Protein AF-A0A7Y6YGN7-F1 (afdb_monomer)

Radius of gyration: 28.31 Å; Cα contacts (8 Å, |Δi|>4): 432; chains: 1; bounding box: 49×57×99 Å

Foldseek 3Di:
DVVVVVVVVVVVVVPPPPPPPCPPQQPPAAKWWFDDPPQWIWMWGQHPVQKIWIWTDPHVDDIDIWIFGWDDDDQKIWTATPDDPDPDPQKKKKWDFDDDPDPFKIKTFIAIPVRQTDWQWKKFFDADVDTDDIWTAHPRNMTIDTDDPRTQWMWTHDPPFDTDTGGPVRSNDMDMDRTPDPPPDDGRHGAIWGHDRQWIGHPVDPPTITGGDPDDDDDPPVVCVVVVCVVVVVVVCVVPPDD

pLDDT: mean 73.44, std 18.85, range [34.56, 97.69]

Sequence (243 aa):
MKFYALLSLMMASCFGFSQEENLGTPSLIGKYVASHYYGDFRSMELKSDSTFEYFDSNGMLKDQTSYGIWWVEGNELYLDGYDRPKPTVEPSYECQCGETESNDSLNFLIIDEYHEPLFQVACVVNHEDSNLYYASSDFDGLLQIPMIDSATHIDIKGGPWLRIAIPMTDTCCSYTVTLTEIDQFHYFNREVWSFIPGKLYDPDDHPTAFWYDADKPYYLKEELVPFVRFFHNMNYWIRHSRF

Secondary structure (DSSP, 8-state):
-TTHHHHHHHHHHHT------------S-EEEEEE-TTSEEEEEEE-TTSEEEEEEEETTSPPEEEEEEEEEETTEEEEEES--PPP---PEEEEEEPP-SSTTEEEEEEE-TTS-B-TT-EEEEEETTEEEEEEE--TTSEEEEE--TT--EEEEEETTTEEEEEEGGGTTS-EEEE----------SSEEEEEETTEEE-SSSTT-EEEEESS-S----TTTHHHHHHHHHHHHHHHH---

Mean predicted aligned error: 15.67 Å

Structure (mmCIF, N/CA/C/O backbone):
data_AF-A0A7Y6YGN7-F1
#
_entry.id   AF-A0A7Y6YGN7-F1
#
loop_
_atom_site.group_PDB
_atom_site.id
_atom_site.type_symbol
_atom_site.label_atom_id
_atom_site.label_alt_id
_atom_site.label_comp_id
_atom_site.label_asym_id
_atom_site.label_entity_id
_atom_site.label_seq_id
_atom_site.pdbx_PDB_ins_code
_atom_site.Cartn_x
_atom_site.Cartn_y
_atom_site.Cartn_z
_atom_site.occupancy
_atom_site.B_iso_or_equiv
_atom_site.auth_seq_id
_atom_site.auth_comp_id
_atom_site.auth_asym_id
_atom_site.auth_atom_id
_atom_site.pdbx_PDB_model_num
ATOM 1 N N . MET A 1 1 ? -22.246 38.919 65.069 1.00 56.59 1 MET A N 1
ATOM 2 C CA . MET A 1 1 ? -23.048 37.787 64.543 1.00 56.59 1 MET A CA 1
ATOM 3 C C . MET A 1 1 ? -23.630 38.007 63.142 1.00 56.59 1 MET A C 1
ATOM 5 O O . MET A 1 1 ? -23.734 37.030 62.422 1.00 56.59 1 MET A O 1
ATOM 9 N N . LYS A 1 2 ? -23.943 39.236 62.690 1.00 53.91 2 LYS A N 1
ATOM 10 C CA . LYS A 1 2 ? -24.521 39.467 61.344 1.00 53.91 2 LYS A CA 1
ATOM 11 C C . LYS A 1 2 ? -23.543 39.333 60.156 1.00 53.91 2 LYS A C 1
ATOM 13 O O . LYS A 1 2 ? -23.995 39.173 59.035 1.00 53.91 2 LYS A O 1
ATOM 18 N N . PHE A 1 3 ? -22.227 39.352 60.391 1.00 59.06 3 PHE A N 1
ATOM 19 C CA . PHE A 1 3 ? -21.217 39.283 59.320 1.00 59.06 3 PHE A CA 1
ATOM 20 C C . PHE A 1 3 ? -20.917 37.847 58.847 1.00 59.06 3 PHE A C 1
ATOM 22 O O . PHE A 1 3 ? -20.672 37.618 57.670 1.00 59.06 3 PHE A O 1
ATOM 29 N N . TYR A 1 4 ? -21.016 36.858 59.743 1.00 67.31 4 TYR A N 1
ATOM 30 C CA . TYR A 1 4 ? -20.751 35.453 59.405 1.00 67.31 4 TYR A CA 1
ATOM 31 C C . TYR A 1 4 ? -21.828 34.838 58.503 1.00 67.31 4 TYR A C 1
ATOM 33 O O . TYR A 1 4 ? -21.508 33.993 57.677 1.00 67.31 4 TYR A O 1
ATOM 41 N N . ALA A 1 5 ? -23.074 35.313 58.598 1.00 67.88 5 ALA A N 1
ATOM 42 C CA . ALA A 1 5 ? -24.174 34.836 57.758 1.00 67.88 5 ALA A CA 1
ATOM 43 C C . ALA A 1 5 ? -24.045 35.270 56.284 1.00 67.88 5 ALA A C 1
ATOM 45 O O . ALA A 1 5 ? -24.542 34.581 55.398 1.00 67.88 5 ALA A O 1
ATOM 46 N N . LEU A 1 6 ? -23.362 36.391 56.008 1.00 64.50 6 LEU A N 1
ATOM 47 C CA . LEU A 1 6 ? -23.137 36.861 54.637 1.00 64.50 6 LEU A CA 1
ATOM 48 C C . LEU A 1 6 ? -21.996 36.087 53.957 1.00 64.50 6 LEU A C 1
ATOM 50 O O . LEU A 1 6 ? -22.078 35.768 52.773 1.00 64.50 6 LEU A O 1
ATOM 54 N N . LEU A 1 7 ? -20.959 35.731 54.724 1.00 65.19 7 LEU A N 1
ATOM 55 C CA . LEU A 1 7 ? -19.808 34.976 54.223 1.00 65.19 7 LEU A CA 1
ATOM 56 C C . LEU A 1 7 ? -20.174 33.519 53.889 1.00 65.19 7 LEU A C 1
ATOM 58 O O . LEU A 1 7 ? -19.685 32.971 52.903 1.00 65.19 7 LEU A O 1
ATOM 62 N N . SER A 1 8 ? -21.083 32.905 54.655 1.00 61.00 8 SER A N 1
ATOM 63 C CA . SER A 1 8 ? -21.584 31.557 54.361 1.00 61.00 8 SER A CA 1
ATOM 64 C C . SER A 1 8 ? -22.475 31.505 53.115 1.00 61.00 8 SER A C 1
ATOM 66 O O . SER A 1 8 ? -22.477 30.492 52.422 1.00 61.00 8 SER A O 1
ATOM 68 N N . LEU A 1 9 ? -23.184 32.593 52.784 1.00 59.56 9 LEU A N 1
ATOM 69 C CA . LEU A 1 9 ? -23.991 32.672 51.560 1.00 59.56 9 LEU A CA 1
ATOM 70 C C . LEU A 1 9 ? -23.135 32.831 50.291 1.00 59.56 9 LEU A C 1
ATOM 72 O O . LEU A 1 9 ? -23.469 32.231 49.273 1.00 59.56 9 LEU A O 1
ATOM 76 N N . MET A 1 10 ? -22.013 33.564 50.349 1.00 61.12 10 MET A N 1
ATOM 77 C CA . MET A 1 10 ? -21.105 33.685 49.194 1.00 61.12 10 MET A CA 1
ATOM 78 C C . MET A 1 10 ? -20.312 32.402 48.915 1.00 61.12 10 MET A C 1
ATOM 80 O O . MET A 1 10 ? -20.025 32.101 47.760 1.00 61.12 10 MET A O 1
ATOM 84 N N . MET A 1 11 ? -19.993 31.614 49.945 1.00 60.66 11 MET A N 1
ATOM 85 C CA . MET A 1 11 ? -19.343 30.311 49.752 1.00 60.66 11 MET A CA 1
ATOM 86 C C . MET A 1 11 ? -20.301 29.289 49.124 1.00 60.66 11 MET A C 1
ATOM 88 O O . MET A 1 11 ? -19.879 28.501 48.285 1.00 60.66 11 MET A O 1
ATOM 92 N N . ALA A 1 12 ? -21.595 29.335 49.458 1.00 57.25 12 ALA A N 1
ATOM 93 C CA . ALA A 1 12 ? -22.598 28.442 48.875 1.00 57.25 12 ALA A CA 1
ATOM 94 C C . ALA A 1 12 ? -22.865 28.720 47.381 1.00 57.25 12 ALA A C 1
ATOM 96 O O . ALA A 1 12 ? -23.151 27.786 46.638 1.00 57.25 12 ALA A O 1
ATOM 97 N N . SER A 1 13 ? -22.714 29.965 46.910 1.00 51.78 13 SER A N 1
ATOM 98 C CA . SER A 1 13 ? -22.856 30.294 45.481 1.00 51.78 13 SER A CA 1
ATOM 99 C C . SER A 1 13 ? -21.659 29.883 44.615 1.00 51.78 13 SER A C 1
ATOM 101 O O . SER A 1 13 ? -21.792 29.827 43.397 1.00 51.78 13 SER A O 1
ATOM 103 N N . CYS A 1 14 ? -20.505 29.571 45.216 1.00 53.50 14 CYS A N 1
ATOM 104 C CA . CYS A 1 14 ? -19.348 29.029 44.492 1.00 53.50 14 CYS A CA 1
ATOM 105 C C . CYS A 1 14 ? -19.419 27.505 44.303 1.00 53.50 14 CYS A C 1
ATOM 107 O O . CYS A 1 14 ? -18.712 26.969 43.458 1.00 53.50 14 CYS A O 1
ATOM 109 N N . PHE A 1 15 ? -20.306 26.814 45.028 1.00 51.31 15 PHE A N 1
ATOM 110 C CA . PHE A 1 15 ? -20.678 25.420 44.762 1.00 51.31 15 PHE A CA 1
ATOM 111 C C . PHE A 1 15 ? -21.930 25.353 43.888 1.00 51.31 15 PHE A C 1
ATOM 113 O O . PHE A 1 15 ? -22.811 24.517 44.100 1.00 51.31 15 PHE A O 1
ATOM 120 N N . GLY A 1 16 ? -22.014 26.254 42.902 1.00 47.72 16 GLY A N 1
ATOM 121 C CA . GLY A 1 16 ? -22.866 26.055 41.744 1.00 47.72 16 GLY A CA 1
ATOM 122 C C . GLY A 1 16 ? -22.454 24.734 41.120 1.00 47.72 16 GLY A C 1
ATOM 123 O O . GLY A 1 16 ? -21.430 24.652 40.450 1.00 47.72 16 GLY A O 1
ATOM 124 N N . PHE A 1 17 ? -23.222 23.701 41.451 1.00 49.16 17 PHE A N 1
ATOM 125 C CA . PHE A 1 17 ? -23.205 22.392 40.839 1.00 49.16 17 PHE A CA 1
ATOM 126 C C . PHE A 1 17 ? -23.299 22.657 39.338 1.00 49.16 17 PHE A C 1
ATOM 128 O O . PHE A 1 17 ? -24.371 22.957 38.814 1.00 49.16 17 PHE A O 1
ATOM 135 N N . SER A 1 18 ? -22.147 22.652 38.671 1.00 42.44 18 SER A N 1
ATOM 136 C CA . SER A 1 18 ? -22.074 22.379 37.253 1.00 42.44 18 SER A CA 1
ATOM 137 C C . SER A 1 18 ? -22.804 21.056 37.131 1.00 42.44 18 SER A C 1
ATOM 139 O O . SER A 1 18 ? -22.260 20.014 37.497 1.00 42.44 18 SER A O 1
ATOM 141 N N . GLN A 1 19 ? -24.073 21.102 36.721 1.00 39.88 19 GLN A N 1
ATOM 142 C CA . GLN A 1 19 ? -24.605 19.986 35.978 1.00 39.88 19 GLN A CA 1
ATOM 143 C C . GLN A 1 19 ? -23.606 19.843 34.839 1.00 39.88 19 GLN A C 1
ATOM 145 O O . GLN A 1 19 ? -23.603 20.646 33.910 1.00 39.88 19 GLN A O 1
ATOM 150 N N . GLU A 1 20 ? -22.690 18.881 34.976 1.00 44.78 20 GLU A N 1
ATOM 151 C CA . GLU A 1 20 ? -22.267 18.130 33.815 1.00 44.78 20 GLU A CA 1
ATOM 152 C C . GLU A 1 20 ? -23.592 17.726 33.190 1.00 44.78 20 GLU A C 1
ATOM 154 O O . GLU A 1 20 ? -24.272 16.804 33.651 1.00 44.78 20 GLU A O 1
ATOM 159 N N . GLU A 1 21 ? -24.041 18.517 32.212 1.00 40.22 21 GLU A N 1
ATOM 160 C CA . GLU A 1 21 ? -24.864 17.958 31.174 1.00 40.22 21 GLU A CA 1
ATOM 161 C C . GLU A 1 21 ? -24.112 16.692 30.816 1.00 40.22 21 GLU A C 1
ATOM 163 O O . GLU A 1 21 ? -22.959 16.732 30.381 1.00 40.22 21 GLU A O 1
ATOM 168 N N . ASN A 1 22 ? -24.745 15.564 31.115 1.00 39.34 22 ASN A N 1
ATOM 169 C CA . ASN A 1 22 ? -24.435 14.285 30.524 1.00 39.34 22 ASN A CA 1
ATOM 170 C C . ASN A 1 22 ? -24.745 14.470 29.025 1.00 39.34 22 ASN A C 1
ATOM 172 O O . ASN A 1 22 ? -25.711 13.930 28.493 1.00 39.34 22 ASN A O 1
ATOM 176 N N . LEU A 1 23 ? -23.971 15.339 28.363 1.00 40.38 23 LEU A N 1
ATOM 177 C CA . LEU A 1 23 ? -23.631 15.301 26.961 1.00 40.38 23 LEU A CA 1
ATOM 178 C C . LEU A 1 23 ? -23.003 13.930 26.853 1.00 40.38 23 LEU A C 1
ATOM 180 O O . LEU A 1 23 ? -21.816 13.780 27.144 1.00 40.38 23 LEU A O 1
ATOM 184 N N . GLY A 1 24 ? -23.881 12.937 26.656 1.00 41.06 24 GLY A N 1
ATOM 185 C CA . GLY A 1 24 ? -23.578 11.526 26.802 1.00 41.06 24 GLY A CA 1
ATOM 186 C C . GLY A 1 24 ? -22.225 11.307 26.179 1.00 41.06 24 GLY A C 1
ATOM 187 O O . GLY A 1 24 ? -22.032 11.715 25.032 1.00 41.06 24 GLY A O 1
ATOM 188 N N . THR A 1 25 ? -21.286 10.817 26.991 1.00 46.34 25 THR A N 1
ATOM 189 C CA . THR A 1 25 ? -19.913 10.534 26.580 1.00 46.34 25 THR A C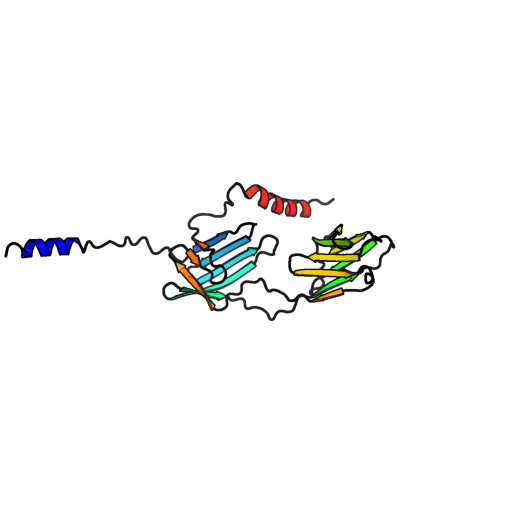A 1
ATOM 190 C C . THR A 1 25 ? -20.004 10.000 25.160 1.00 46.34 25 THR A C 1
ATOM 192 O O . THR A 1 25 ? -20.693 8.989 24.993 1.00 46.34 25 THR A O 1
ATOM 195 N N . PRO A 1 26 ? -19.478 10.719 24.140 1.00 53.53 26 PRO A N 1
ATOM 196 C CA . PRO A 1 26 ? -19.650 10.324 22.755 1.00 53.53 26 PRO A CA 1
ATOM 197 C C . PRO A 1 26 ? -19.331 8.852 22.678 1.00 53.53 26 PRO A C 1
ATOM 199 O O . PRO A 1 26 ? -18.243 8.443 23.093 1.00 53.53 26 PRO A O 1
ATOM 202 N N . SER A 1 27 ? -20.344 8.073 22.302 1.00 74.50 27 SER A N 1
ATOM 203 C CA . SER A 1 27 ? -20.240 6.628 22.293 1.00 74.50 27 SER A CA 1
ATOM 204 C C . SER A 1 27 ? -19.002 6.300 21.477 1.00 74.50 27 SER A C 1
ATOM 206 O O . SER A 1 27 ? -18.939 6.644 20.301 1.00 74.50 27 SER A O 1
AT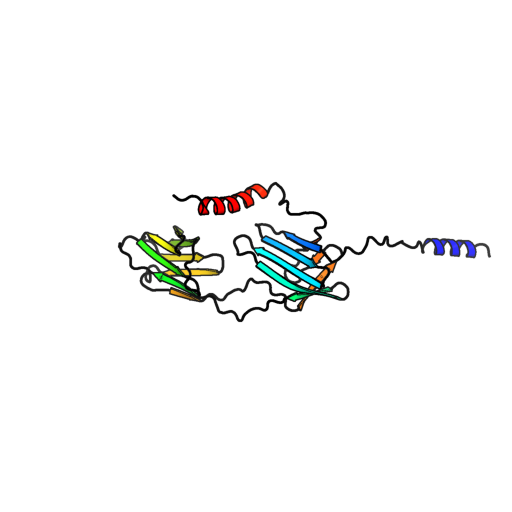OM 208 N N . LEU A 1 28 ? -18.007 5.686 22.118 1.00 87.44 28 LEU A N 1
ATOM 209 C CA . LEU A 1 28 ? -16.795 5.216 21.451 1.00 87.44 28 LEU A CA 1
ATOM 210 C C . LEU A 1 28 ? -17.143 4.298 20.266 1.00 87.44 28 LEU A C 1
ATOM 212 O O . LEU A 1 28 ? -16.383 4.172 19.319 1.00 87.44 28 LEU A O 1
ATOM 216 N N . ILE A 1 29 ? -18.323 3.677 20.316 1.00 91.88 29 ILE A N 1
ATOM 217 C CA . ILE A 1 29 ? -18.895 2.904 19.220 1.00 91.88 29 ILE A CA 1
ATOM 218 C C . ILE A 1 29 ? -19.255 3.822 18.054 1.00 91.88 29 ILE A C 1
ATOM 220 O O . ILE A 1 29 ? -20.093 4.722 18.188 1.00 91.88 29 ILE A O 1
ATOM 224 N N . GLY A 1 30 ? -18.688 3.518 16.895 1.00 91.56 30 GLY A N 1
ATOM 225 C CA . GLY A 1 30 ? -18.997 4.160 15.629 1.00 91.56 30 GLY A CA 1
ATOM 226 C C . GLY A 1 30 ? -17.806 4.170 14.686 1.00 91.56 30 GLY A C 1
ATOM 227 O O . GLY A 1 30 ? -16.767 3.561 14.949 1.00 91.56 30 GLY A O 1
ATOM 228 N N . LYS A 1 31 ? -17.986 4.864 13.565 1.00 92.62 31 LYS A N 1
ATOM 229 C CA . LYS A 1 31 ? -16.980 4.980 12.517 1.00 92.62 31 LYS A CA 1
ATOM 230 C C . LYS A 1 31 ? -16.177 6.262 12.691 1.00 92.62 31 LYS A C 1
ATOM 232 O O . LYS A 1 31 ? -16.729 7.340 12.892 1.00 92.62 31 LYS A O 1
ATOM 237 N N . TYR A 1 32 ? -14.869 6.131 12.573 1.00 92.25 32 TYR A N 1
ATOM 238 C CA . TYR A 1 32 ? -13.899 7.204 12.611 1.00 92.25 32 TYR A CA 1
ATOM 239 C C . TYR A 1 32 ? -13.166 7.242 11.281 1.00 92.25 32 TYR A C 1
ATOM 241 O O . TYR A 1 32 ? -12.795 6.198 10.749 1.00 92.25 32 TYR A O 1
ATOM 249 N N . VAL A 1 33 ? -12.950 8.432 10.733 1.00 90.25 33 VAL A N 1
ATOM 250 C CA . VAL A 1 33 ? -12.292 8.597 9.432 1.00 90.25 33 VAL A CA 1
ATOM 251 C C . VAL A 1 33 ? -11.109 9.548 9.536 1.00 90.25 33 VAL A C 1
ATOM 253 O O . VAL A 1 33 ? -11.183 10.590 10.194 1.00 90.25 33 VAL A O 1
ATOM 256 N N . ALA A 1 34 ? -10.026 9.189 8.861 1.00 86.38 34 ALA A N 1
ATOM 257 C CA . ALA A 1 34 ? -8.881 10.041 8.604 1.00 86.38 34 ALA A CA 1
ATOM 258 C C . ALA A 1 34 ? -8.740 10.170 7.084 1.00 86.38 34 ALA A C 1
ATOM 260 O O . ALA A 1 34 ? -8.590 9.183 6.366 1.00 86.38 34 ALA A O 1
ATOM 261 N N . SER A 1 35 ? -8.853 11.397 6.579 1.00 72.94 35 SER A N 1
ATOM 262 C CA . SER A 1 35 ? -8.620 11.696 5.168 1.00 72.94 35 SER A CA 1
ATOM 263 C C . SER A 1 35 ? -7.347 12.513 5.037 1.00 72.94 35 SER A C 1
ATOM 265 O O . SER A 1 35 ? -7.271 13.614 5.599 1.00 72.94 35 SER A O 1
ATOM 267 N N . HIS A 1 36 ? -6.401 12.021 4.249 1.00 66.00 36 HIS A N 1
ATOM 268 C CA . HIS A 1 36 ? -5.190 12.753 3.904 1.00 66.00 36 HIS A CA 1
ATOM 269 C C . HIS A 1 36 ? -5.313 13.384 2.516 1.00 66.00 36 HIS A C 1
ATOM 271 O O . HIS A 1 36 ? -6.250 13.138 1.752 1.00 66.00 36 HIS A O 1
ATOM 277 N N . TYR A 1 37 ? -4.370 14.269 2.197 1.00 58.12 37 TYR A N 1
ATOM 278 C CA . TYR A 1 37 ? -4.193 14.740 0.825 1.00 58.12 37 TYR A CA 1
ATOM 279 C C . TYR A 1 37 ? -3.769 13.559 -0.067 1.00 58.12 37 TYR A C 1
ATOM 281 O O . TYR A 1 37 ? -3.019 12.710 0.387 1.00 58.12 37 TYR A O 1
ATOM 289 N N . TYR A 1 38 ? -4.197 13.552 -1.337 1.00 57.75 38 TYR A N 1
ATOM 290 C CA . TYR A 1 38 ? -3.798 12.589 -2.389 1.00 57.75 38 TYR A CA 1
ATOM 291 C C . TYR A 1 38 ? -4.496 11.218 -2.448 1.00 57.75 38 TYR A C 1
ATOM 293 O O . TYR A 1 38 ? -4.003 10.318 -3.116 1.00 57.75 38 TYR A O 1
ATOM 301 N N . GLY A 1 39 ? -5.705 11.083 -1.896 1.00 61.81 39 GLY A N 1
ATOM 302 C CA . GLY A 1 39 ? -6.502 9.857 -2.071 1.00 61.81 39 GLY A CA 1
ATOM 303 C C . GLY A 1 39 ? -6.192 8.762 -1.052 1.00 61.81 39 GLY A C 1
ATOM 304 O O . GLY A 1 39 ? -6.829 7.713 -1.097 1.00 61.81 39 GLY A O 1
ATOM 305 N N . ASP A 1 40 ? -5.295 9.050 -0.108 1.00 69.00 40 ASP A N 1
ATOM 306 C CA . ASP A 1 40 ? -5.085 8.238 1.079 1.00 69.00 40 ASP A CA 1
ATOM 307 C C . ASP A 1 40 ? -6.287 8.393 2.020 1.00 69.00 40 ASP A C 1
ATOM 309 O O . ASP A 1 40 ? -6.653 9.500 2.448 1.00 69.00 40 ASP A O 1
ATOM 313 N N . PHE A 1 41 ? -6.945 7.274 2.302 1.00 83.00 41 PHE A N 1
ATOM 314 C CA . PHE A 1 41 ? -8.154 7.213 3.106 1.00 83.00 41 PHE A CA 1
ATOM 315 C C . PHE A 1 41 ? -8.037 6.088 4.122 1.00 83.00 41 PHE A C 1
ATOM 317 O O . PHE A 1 41 ? -7.878 4.928 3.756 1.00 83.00 41 PHE A O 1
ATOM 324 N N . ARG A 1 42 ? -8.218 6.434 5.396 1.00 88.12 42 ARG A N 1
ATOM 325 C CA . ARG A 1 42 ? -8.269 5.470 6.489 1.00 88.12 42 ARG A CA 1
ATOM 326 C C . ARG A 1 42 ? -9.570 5.590 7.259 1.00 88.12 42 ARG A C 1
ATOM 328 O O . ARG A 1 42 ? -10.092 6.690 7.472 1.00 88.12 42 ARG A O 1
ATOM 335 N N . SER A 1 43 ? -10.096 4.465 7.724 1.00 92.44 43 SER A N 1
ATOM 336 C CA . SER A 1 43 ? -11.219 4.467 8.657 1.00 92.44 43 SER A CA 1
ATOM 337 C C . SER A 1 43 ? -11.129 3.359 9.687 1.00 92.44 43 SER A C 1
ATOM 339 O O . SER A 1 43 ? -10.667 2.274 9.377 1.00 92.44 43 SER A O 1
ATOM 341 N N . MET A 1 44 ? -11.631 3.629 10.885 1.00 94.81 44 MET A N 1
ATOM 342 C CA . MET A 1 44 ? -11.747 2.680 11.985 1.00 94.81 44 MET A CA 1
ATOM 343 C C . MET A 1 44 ? -13.205 2.634 12.436 1.00 94.81 44 MET A C 1
ATOM 345 O O . MET A 1 44 ? -13.749 3.661 12.831 1.00 94.81 44 MET A O 1
ATOM 349 N N . GLU A 1 45 ? -13.848 1.476 12.401 1.00 95.88 45 GLU A N 1
ATOM 350 C CA . GLU A 1 45 ? -15.179 1.270 12.970 1.00 95.88 45 GLU A CA 1
ATOM 351 C C . GLU A 1 45 ? -15.083 0.414 14.231 1.00 95.88 45 GLU A C 1
ATOM 353 O O . GLU A 1 45 ? -14.715 -0.757 14.168 1.00 95.88 45 GLU A O 1
ATOM 358 N N . LEU A 1 46 ? -15.443 0.996 15.377 1.00 95.25 46 LEU A N 1
ATOM 359 C CA . LEU A 1 46 ? -15.542 0.296 16.655 1.00 95.25 46 LEU A CA 1
ATOM 360 C C . LEU A 1 46 ? -16.987 -0.169 16.851 1.00 95.25 46 LEU A C 1
ATOM 362 O O . LEU A 1 46 ? -17.900 0.656 16.938 1.00 95.25 46 LEU A O 1
ATOM 366 N N . LYS A 1 47 ? -17.203 -1.485 16.915 1.00 94.88 47 LYS A N 1
ATOM 367 C CA . LYS A 1 47 ? -18.526 -2.121 17.012 1.00 94.88 47 LYS A CA 1
ATOM 368 C C . LYS A 1 47 ? -18.881 -2.426 18.469 1.00 94.88 47 LYS A C 1
ATOM 370 O O . LYS A 1 47 ? -18.011 -2.623 19.316 1.00 94.88 47 LYS A O 1
ATOM 375 N N . SER A 1 48 ? -20.178 -2.473 18.780 1.00 94.25 48 SER A N 1
ATOM 376 C CA . SER A 1 48 ? -20.682 -2.651 20.155 1.00 94.25 48 SER A CA 1
ATOM 377 C C . SER A 1 48 ? -20.372 -4.015 20.781 1.00 94.25 48 SER A C 1
ATOM 379 O O . SER A 1 48 ? -20.555 -4.186 21.982 1.00 94.25 48 SER A O 1
ATOM 381 N N . ASP A 1 49 ? -19.947 -4.989 19.981 1.00 95.12 49 ASP A N 1
ATOM 382 C CA . ASP A 1 49 ? -19.549 -6.335 20.404 1.00 95.12 49 ASP A CA 1
ATOM 383 C C . ASP A 1 49 ? -18.043 -6.452 20.709 1.00 95.12 49 ASP A C 1
ATOM 385 O O . ASP A 1 49 ? -17.510 -7.559 20.761 1.00 95.12 49 ASP A O 1
ATOM 389 N N . SER A 1 50 ? -17.365 -5.316 20.920 1.00 95.75 50 SER A N 1
ATOM 390 C CA . SER A 1 50 ? -15.920 -5.226 21.174 1.00 95.75 50 SER A CA 1
ATOM 391 C C . SER A 1 50 ? -15.044 -5.681 20.004 1.00 95.75 50 SER A C 1
ATOM 393 O O . SER A 1 50 ? -13.870 -5.993 20.203 1.00 95.75 50 SER A O 1
ATOM 395 N N . THR A 1 51 ? -15.580 -5.687 18.780 1.00 97.69 51 THR A N 1
ATOM 396 C CA . THR A 1 51 ? -14.798 -5.894 17.554 1.00 97.69 51 THR A CA 1
ATOM 397 C C . THR A 1 51 ? -14.548 -4.585 16.813 1.00 97.69 51 THR A C 1
ATOM 399 O O . THR A 1 51 ? -15.287 -3.610 16.988 1.00 97.69 51 THR A O 1
ATOM 402 N N . PHE A 1 52 ? -13.489 -4.541 16.006 1.00 96.94 52 PHE A N 1
ATOM 403 C CA . PHE A 1 52 ? -13.215 -3.411 15.122 1.00 96.94 52 PHE A CA 1
ATOM 404 C C . PHE A 1 52 ? -12.963 -3.845 13.680 1.00 96.94 52 PHE A C 1
ATOM 406 O O . PHE A 1 52 ? -12.620 -4.998 13.401 1.00 96.94 52 PHE A O 1
ATOM 413 N N . GLU A 1 53 ? -13.123 -2.882 12.782 1.00 96.31 53 GLU A N 1
ATOM 414 C CA . GLU A 1 53 ? -12.765 -2.963 11.371 1.00 96.31 53 GLU A CA 1
ATOM 415 C C . GLU A 1 53 ? -11.953 -1.722 11.001 1.00 96.31 53 GLU A C 1
ATOM 417 O O . GLU A 1 53 ? -12.416 -0.595 11.176 1.00 96.31 53 GLU A O 1
ATOM 422 N N . TYR A 1 54 ? -10.736 -1.933 10.517 1.00 93.88 54 TYR A N 1
ATOM 423 C CA . TYR A 1 54 ? -9.840 -0.880 10.072 1.00 93.88 54 TYR A CA 1
ATOM 424 C C . TYR A 1 54 ? -9.640 -0.995 8.572 1.00 93.88 54 TYR A C 1
ATOM 426 O O . TYR A 1 54 ? -9.221 -2.039 8.090 1.00 93.88 54 TYR A O 1
ATOM 434 N N . PHE A 1 55 ? -9.932 0.069 7.841 1.00 91.00 55 PHE A N 1
ATOM 435 C CA . PHE A 1 55 ? -9.747 0.157 6.403 1.00 91.00 55 PHE A CA 1
ATOM 436 C C . PHE A 1 55 ? -8.633 1.148 6.099 1.00 91.00 55 PHE A C 1
ATOM 438 O O . PHE A 1 55 ? -8.671 2.270 6.610 1.00 91.00 55 PHE A O 1
ATOM 445 N N . ASP A 1 56 ? -7.706 0.755 5.233 1.00 86.50 56 ASP A N 1
ATOM 446 C CA . ASP A 1 56 ? -6.644 1.612 4.720 1.00 86.50 56 ASP A CA 1
ATOM 447 C C . ASP A 1 56 ? -6.583 1.524 3.192 1.00 86.50 56 ASP A C 1
ATOM 449 O O . ASP A 1 56 ? -6.479 0.444 2.607 1.00 86.50 56 ASP A O 1
ATOM 453 N N . SER A 1 57 ? -6.678 2.677 2.546 1.00 81.69 57 SER A N 1
ATOM 454 C CA . SER A 1 57 ? -6.578 2.866 1.106 1.00 81.69 57 SER A CA 1
ATOM 455 C C . SER A 1 57 ? -5.461 3.862 0.860 1.00 81.69 57 SER A C 1
ATOM 457 O O . SER A 1 57 ? -5.673 5.063 1.002 1.00 81.69 57 SER A O 1
ATOM 459 N N . ASN A 1 58 ? -4.305 3.380 0.414 1.00 69.75 58 ASN A N 1
ATOM 460 C CA . ASN A 1 58 ? -3.152 4.208 0.047 1.00 69.75 58 ASN A CA 1
ATOM 461 C C . ASN A 1 58 ? -3.187 4.590 -1.452 1.00 69.75 58 ASN A C 1
ATOM 463 O O . ASN A 1 58 ? -2.263 4.311 -2.225 1.00 69.75 58 ASN A O 1
ATOM 467 N N . GLY A 1 59 ? -4.313 5.155 -1.904 1.00 66.12 59 GLY A N 1
ATOM 468 C CA . GLY A 1 59 ? -4.508 5.652 -3.269 1.00 66.12 59 GLY A CA 1
ATOM 469 C C . GLY A 1 59 ? -4.471 4.577 -4.368 1.00 66.12 59 GLY A C 1
ATOM 470 O O . GLY A 1 59 ? -5.465 3.910 -4.632 1.00 66.12 59 GLY A O 1
ATOM 471 N N . MET A 1 60 ? -3.346 4.466 -5.088 1.00 46.56 60 MET A N 1
ATOM 472 C CA . MET A 1 60 ? -3.168 3.510 -6.204 1.00 46.56 60 MET A CA 1
ATOM 473 C C . MET A 1 60 ? -2.935 2.062 -5.748 1.00 46.56 60 MET A C 1
ATOM 475 O O . MET A 1 60 ? -2.817 1.163 -6.583 1.00 46.56 60 MET A O 1
ATOM 479 N N . LEU A 1 61 ? -2.807 1.845 -4.443 1.00 56.53 61 LEU A N 1
ATOM 480 C CA . LEU A 1 61 ? -2.547 0.540 -3.859 1.00 56.53 61 LEU A CA 1
ATOM 481 C C . LEU A 1 61 ? -3.838 -0.225 -3.592 1.00 56.53 61 LEU A C 1
ATOM 483 O O . LEU A 1 61 ? -4.931 0.332 -3.577 1.00 56.53 61 LEU A O 1
ATOM 487 N N . LYS A 1 62 ? -3.699 -1.540 -3.412 1.00 64.00 62 LYS A N 1
ATOM 488 C CA . LYS A 1 62 ? -4.817 -2.403 -3.046 1.00 64.00 62 LYS A CA 1
ATOM 489 C C . LYS A 1 62 ? -5.347 -1.964 -1.683 1.00 64.00 62 LYS A C 1
ATOM 491 O O . LYS A 1 62 ? -4.589 -1.971 -0.718 1.00 64.00 62 LYS A O 1
ATOM 496 N N . ASP A 1 63 ? -6.633 -1.634 -1.636 1.00 75.38 63 ASP A N 1
ATOM 497 C CA . ASP A 1 63 ? -7.369 -1.400 -0.398 1.00 75.38 63 ASP A CA 1
ATOM 498 C C . ASP A 1 63 ? -7.176 -2.568 0.573 1.00 75.38 63 ASP A C 1
ATOM 500 O O . ASP A 1 63 ? -7.219 -3.743 0.179 1.00 75.38 63 ASP A O 1
ATOM 504 N N . GLN A 1 64 ? -6.984 -2.246 1.846 1.00 81.50 64 GLN A N 1
ATOM 505 C CA . GLN A 1 64 ? -6.749 -3.225 2.895 1.00 81.50 64 GLN A CA 1
ATOM 506 C C . GLN A 1 64 ? -7.773 -3.080 4.008 1.00 81.50 64 GLN A C 1
ATOM 508 O O . GLN A 1 64 ? -8.283 -1.994 4.287 1.00 81.50 64 GLN A O 1
ATOM 513 N N . THR A 1 65 ? -8.115 -4.203 4.632 1.00 89.75 65 THR A N 1
ATOM 514 C CA . THR A 1 65 ? -9.035 -4.222 5.766 1.00 89.75 65 THR A CA 1
ATOM 515 C C . THR A 1 65 ? -8.537 -5.193 6.821 1.00 89.75 65 THR A C 1
ATOM 517 O O . THR A 1 65 ? -8.415 -6.386 6.543 1.00 89.75 65 THR A O 1
ATOM 520 N N . SER A 1 66 ? -8.286 -4.674 8.019 1.00 91.62 66 SER A N 1
ATOM 521 C CA . SER A 1 66 ? -7.882 -5.431 9.201 1.00 91.62 66 SER A CA 1
ATOM 522 C C . SER A 1 66 ? -9.053 -5.536 10.173 1.00 91.62 66 SER A C 1
ATOM 524 O O . SER A 1 66 ? -9.847 -4.606 10.326 1.00 91.62 66 SER A O 1
ATOM 526 N N . TYR A 1 67 ? -9.139 -6.663 10.871 1.00 95.44 67 TYR A N 1
ATOM 527 C CA . TYR A 1 67 ? -10.174 -6.917 11.871 1.00 95.44 67 TYR A CA 1
ATOM 528 C C . TYR A 1 67 ? -9.543 -7.302 13.200 1.00 95.44 67 TYR A C 1
ATOM 530 O O . TYR A 1 67 ? -8.461 -7.893 13.233 1.00 95.44 67 TYR A O 1
ATOM 538 N N . GLY A 1 68 ? -10.244 -7.040 14.296 1.00 96.94 68 GLY A N 1
ATOM 539 C CA . GLY A 1 68 ? -9.767 -7.448 15.609 1.00 96.94 68 GLY A CA 1
ATOM 540 C C . GLY A 1 68 ? -10.747 -7.181 16.734 1.00 96.94 68 GLY A C 1
ATOM 541 O O . GLY A 1 68 ? -11.944 -6.978 16.511 1.00 96.94 68 GLY A O 1
ATOM 542 N N . ILE A 1 69 ? -10.210 -7.188 17.949 1.00 97.62 69 ILE A N 1
ATOM 543 C CA . ILE A 1 69 ? -10.911 -6.826 19.179 1.00 97.62 69 ILE A CA 1
ATOM 544 C C . ILE A 1 69 ? -10.359 -5.533 19.760 1.00 97.62 69 ILE A C 1
ATOM 546 O O . ILE A 1 69 ? -9.187 -5.199 19.570 1.00 97.62 69 ILE A O 1
ATOM 550 N N . TRP A 1 70 ? -11.200 -4.836 20.513 1.00 97.31 70 TRP A N 1
ATOM 551 C CA . TRP A 1 70 ? -10.802 -3.631 21.219 1.00 97.31 70 TRP A CA 1
ATOM 552 C C . TRP A 1 70 ? -11.359 -3.575 22.639 1.00 97.31 70 TRP A C 1
ATOM 554 O O . TRP A 1 70 ? -12.395 -4.167 22.957 1.00 97.31 70 TRP A O 1
ATOM 564 N N . TRP A 1 71 ? -10.658 -2.845 23.501 1.00 95.06 71 TRP A N 1
ATOM 565 C CA . TRP A 1 71 ? -11.106 -2.502 24.850 1.00 95.06 71 TRP A CA 1
ATOM 566 C C . TRP A 1 71 ? -10.504 -1.164 25.284 1.00 95.06 71 TRP A C 1
ATOM 568 O O . TRP A 1 71 ? -9.648 -0.606 24.601 1.00 95.06 71 TRP A O 1
ATOM 578 N N . VAL A 1 72 ? -10.980 -0.622 26.405 1.00 93.25 72 VAL A N 1
ATOM 579 C CA . VAL A 1 72 ? -10.548 0.685 26.913 1.00 93.25 72 VAL A CA 1
ATOM 580 C C . VAL A 1 72 ? -10.091 0.576 28.352 1.00 93.25 72 VAL A C 1
ATOM 582 O O . VAL A 1 72 ? -10.788 -0.012 29.181 1.00 93.25 72 VAL A O 1
ATOM 585 N N . GLU A 1 73 ? -8.978 1.236 28.655 1.00 92.44 73 GLU A N 1
ATOM 586 C CA . GLU A 1 73 ? -8.524 1.486 30.021 1.00 92.44 73 GLU A CA 1
ATOM 587 C C . GLU A 1 73 ? -8.234 2.987 30.175 1.00 92.44 73 GLU A C 1
ATOM 589 O O . GLU A 1 73 ? -7.291 3.533 29.611 1.00 92.44 73 GLU A O 1
ATOM 594 N N . GLY A 1 74 ? -9.093 3.707 30.902 1.00 89.12 74 GLY A N 1
ATOM 595 C CA . GLY A 1 74 ? -8.983 5.165 31.012 1.00 89.12 74 GLY A CA 1
ATOM 596 C C . GLY A 1 74 ? -9.230 5.876 29.674 1.00 89.12 74 GLY A C 1
ATOM 597 O O . GLY A 1 74 ? -10.330 5.791 29.135 1.00 89.12 74 GLY A O 1
ATOM 598 N N . ASN A 1 75 ? -8.220 6.593 29.171 1.00 89.25 75 ASN A N 1
ATOM 599 C CA . ASN A 1 75 ? -8.258 7.300 27.879 1.00 89.25 75 ASN A CA 1
ATOM 600 C C . ASN A 1 75 ? -7.484 6.554 26.777 1.00 89.25 75 ASN A C 1
ATOM 602 O O . ASN A 1 75 ? -7.166 7.135 25.739 1.00 89.25 75 ASN A O 1
ATOM 606 N N . GLU A 1 76 ? -7.147 5.291 27.012 1.00 93.75 76 GLU A N 1
ATOM 607 C CA . GLU A 1 76 ? -6.396 4.459 26.081 1.00 93.75 76 GLU A CA 1
ATOM 608 C C . GLU A 1 76 ? -7.330 3.428 25.449 1.00 93.75 76 GLU A C 1
ATOM 610 O O . GLU A 1 76 ? -8.057 2.715 26.146 1.00 93.75 76 GLU A O 1
ATOM 615 N N . LEU A 1 77 ? -7.317 3.377 24.120 1.00 94.94 77 LEU A N 1
ATOM 616 C CA . LEU A 1 77 ? -7.977 2.370 23.305 1.00 94.94 77 LEU A CA 1
ATOM 617 C C . LEU A 1 77 ? -6.940 1.317 22.926 1.00 94.94 77 LEU A C 1
ATOM 619 O O . LEU A 1 77 ? -5.948 1.622 22.271 1.00 94.94 77 LEU A O 1
ATOM 623 N N . TYR A 1 78 ? -7.194 0.079 23.308 1.00 96.06 78 TYR A N 1
ATOM 624 C CA . TYR A 1 78 ? -6.343 -1.053 22.982 1.00 96.06 78 TYR A CA 1
ATOM 625 C C . TYR A 1 78 ? -6.926 -1.790 21.780 1.00 96.06 78 TYR A C 1
ATOM 627 O O . TYR A 1 78 ? -8.125 -2.073 21.764 1.00 96.06 78 TYR A O 1
ATOM 635 N N . LEU A 1 79 ? -6.086 -2.104 20.795 1.00 96.44 79 LEU A N 1
ATOM 636 C CA . LEU A 1 79 ? -6.464 -2.762 19.542 1.00 96.44 79 LEU A CA 1
ATOM 637 C C . LEU A 1 79 ? -5.605 -4.014 19.334 1.00 96.44 79 LEU A C 1
ATOM 639 O O . LEU A 1 79 ? -4.377 -3.932 19.275 1.00 96.44 79 LEU A O 1
ATOM 643 N N . ASP A 1 80 ? -6.234 -5.181 19.205 1.00 95.75 80 ASP A N 1
ATOM 644 C CA . ASP A 1 80 ? -5.540 -6.437 18.891 1.00 95.75 80 ASP A CA 1
ATOM 645 C C . ASP A 1 80 ? -6.184 -7.110 17.675 1.00 95.75 80 ASP A C 1
ATOM 647 O O . ASP A 1 80 ? -7.350 -7.510 17.706 1.00 95.75 80 ASP A O 1
ATOM 651 N N . GLY A 1 81 ? -5.419 -7.197 16.591 1.00 94.88 81 GLY A N 1
ATOM 652 C CA . GLY A 1 81 ? -5.837 -7.740 15.308 1.00 94.88 81 GLY A CA 1
ATOM 653 C C . GLY A 1 81 ? -5.898 -9.265 15.311 1.00 94.88 81 GLY A C 1
ATOM 654 O O . GLY A 1 81 ? -5.111 -9.948 15.976 1.00 94.88 81 GLY A O 1
ATOM 655 N N . TYR A 1 82 ? -6.835 -9.811 14.539 1.00 92.94 82 TYR A N 1
ATOM 656 C CA . TYR A 1 82 ? -6.902 -11.246 14.259 1.00 92.94 82 TYR A CA 1
ATOM 657 C C . TYR A 1 82 ? -5.793 -11.680 13.305 1.00 92.94 82 TYR A C 1
ATOM 659 O O . TYR A 1 82 ? -5.216 -12.758 13.473 1.00 92.94 82 TYR A O 1
ATOM 667 N N . ASP A 1 83 ? -5.487 -10.827 12.332 1.00 85.12 83 ASP A N 1
ATOM 668 C CA . ASP A 1 83 ? -4.396 -11.040 11.400 1.00 85.12 83 ASP A CA 1
ATOM 669 C C . ASP A 1 83 ? -3.062 -10.766 12.095 1.00 85.12 83 ASP A C 1
ATOM 671 O O . ASP A 1 83 ? -2.898 -9.813 12.861 1.00 85.12 83 ASP A O 1
ATOM 675 N N . ARG A 1 84 ? -2.088 -11.632 11.833 1.00 79.00 84 ARG A N 1
ATOM 676 C CA . ARG A 1 84 ? -0.702 -11.466 12.268 1.00 79.00 84 ARG A CA 1
ATOM 677 C C . ARG A 1 84 ? 0.162 -11.341 11.024 1.00 79.00 84 ARG A C 1
ATOM 679 O O . ARG A 1 84 ? -0.176 -11.998 10.033 1.00 79.00 84 ARG A O 1
ATOM 686 N N . PRO A 1 85 ? 1.271 -10.581 11.086 1.00 68.19 85 PRO A N 1
ATOM 687 C CA . PRO A 1 85 ? 2.217 -10.550 9.988 1.00 68.19 85 PRO A CA 1
ATOM 688 C C . PRO A 1 85 ? 2.600 -11.988 9.678 1.00 68.19 85 PRO A C 1
ATOM 690 O O . PRO A 1 85 ? 3.072 -12.735 10.548 1.00 68.19 85 PRO A O 1
ATOM 693 N N . LYS A 1 86 ? 2.299 -12.416 8.454 1.00 63.97 86 LYS A N 1
ATOM 694 C CA . LYS A 1 86 ? 2.828 -13.685 7.976 1.00 63.97 86 LYS A CA 1
ATOM 695 C C . LYS A 1 86 ? 4.345 -13.509 7.914 1.00 63.97 86 LYS A C 1
ATOM 697 O O . LYS A 1 86 ? 4.806 -12.403 7.640 1.00 63.97 86 LYS A O 1
ATOM 702 N N . PRO A 1 87 ? 5.140 -14.552 8.208 1.00 56.22 87 PRO A N 1
ATOM 703 C CA . PRO A 1 87 ? 6.567 -14.475 7.943 1.00 56.22 87 PRO A CA 1
ATOM 704 C C . PRO A 1 87 ? 6.731 -14.024 6.496 1.00 56.22 87 PRO A C 1
ATOM 706 O O . PRO A 1 87 ? 6.177 -14.666 5.603 1.00 56.22 87 PRO A O 1
ATOM 709 N N . THR A 1 88 ? 7.399 -12.887 6.319 1.00 56.00 88 THR A N 1
ATOM 710 C CA . THR A 1 88 ? 7.575 -12.215 5.038 1.00 56.00 88 THR A CA 1
ATOM 711 C C . THR A 1 88 ? 8.224 -13.217 4.096 1.00 56.00 88 THR A C 1
ATOM 713 O O . THR A 1 88 ? 9.411 -13.524 4.217 1.00 56.00 88 THR A O 1
ATOM 716 N N . VAL A 1 89 ? 7.430 -13.819 3.214 1.00 55.97 89 VAL A N 1
ATOM 717 C CA . VAL A 1 89 ? 7.996 -14.460 2.037 1.00 55.97 89 VAL A CA 1
ATOM 718 C C . VAL A 1 89 ? 8.275 -13.277 1.145 1.00 55.97 89 VAL A C 1
ATOM 720 O O . VAL A 1 89 ? 7.338 -12.696 0.620 1.00 55.97 89 VAL A O 1
ATOM 723 N N . GLU A 1 90 ? 9.537 -12.858 1.091 1.00 62.41 90 GLU A N 1
ATOM 724 C CA . GLU A 1 90 ? 9.971 -11.773 0.219 1.00 62.41 90 GLU A CA 1
ATOM 725 C C . GLU A 1 90 ? 9.409 -12.024 -1.190 1.00 62.41 90 GLU A C 1
ATOM 727 O O . GLU A 1 90 ? 9.823 -13.005 -1.821 1.00 62.41 90 GLU A O 1
ATOM 732 N N . PRO A 1 91 ? 8.426 -11.228 -1.665 1.00 60.94 91 PRO A N 1
ATOM 733 C CA . PRO A 1 91 ? 7.810 -11.472 -2.952 1.00 60.94 91 PRO A CA 1
ATOM 734 C C . PRO A 1 91 ? 8.899 -11.337 -4.004 1.00 60.94 91 PRO A C 1
ATOM 736 O O . PRO A 1 91 ? 9.641 -10.350 -4.064 1.00 60.94 91 PRO A O 1
ATOM 739 N N . SER A 1 92 ? 9.048 -12.383 -4.800 1.00 67.81 92 SER A N 1
ATOM 740 C CA . SER A 1 92 ? 10.028 -12.431 -5.867 1.00 67.81 92 SER A CA 1
ATOM 741 C C . SER A 1 92 ? 9.316 -12.228 -7.183 1.00 67.81 92 SER A C 1
ATOM 743 O O . SER A 1 92 ? 8.424 -12.997 -7.523 1.00 67.81 92 SER A O 1
ATOM 745 N N . TYR A 1 93 ? 9.766 -11.239 -7.936 1.00 74.62 93 TYR A N 1
ATOM 746 C CA . TYR A 1 93 ? 9.306 -11.009 -9.290 1.00 74.62 93 TYR A CA 1
ATOM 747 C C . TYR A 1 93 ? 10.359 -11.530 -10.246 1.00 74.62 93 TYR A C 1
ATOM 749 O O . TYR A 1 93 ? 11.561 -11.330 -10.042 1.00 74.62 93 TYR A O 1
ATOM 757 N N . GLU A 1 94 ? 9.910 -12.182 -11.302 1.00 80.06 94 GLU A N 1
ATOM 758 C CA . GLU A 1 94 ? 10.785 -12.588 -12.386 1.00 80.06 94 GLU A CA 1
ATOM 759 C C . GLU A 1 94 ? 10.491 -11.725 -13.606 1.00 80.06 94 GLU A C 1
ATOM 761 O O . GLU A 1 94 ? 9.351 -11.581 -14.041 1.00 80.06 94 GLU A O 1
ATOM 766 N N . CYS A 1 95 ? 11.544 -11.120 -14.138 1.00 78.69 95 CYS A N 1
ATOM 767 C CA . CYS A 1 95 ? 11.537 -10.439 -15.413 1.00 78.69 95 CYS A CA 1
ATOM 768 C C . CYS A 1 95 ? 12.233 -11.350 -16.422 1.00 78.69 95 CYS A C 1
ATOM 770 O O . CYS A 1 95 ? 13.460 -11.506 -16.413 1.00 78.69 95 CYS A O 1
ATOM 772 N N . GLN A 1 96 ? 11.434 -11.991 -17.263 1.00 82.31 96 GLN A N 1
ATOM 773 C CA . GLN A 1 96 ? 11.907 -12.893 -18.299 1.00 82.31 96 GLN A CA 1
ATOM 774 C C . GLN A 1 96 ? 12.065 -12.120 -19.603 1.00 82.31 96 GLN A C 1
ATOM 776 O O . GLN A 1 96 ? 11.086 -11.608 -20.146 1.00 82.31 96 GLN A O 1
ATOM 781 N N . CYS A 1 97 ? 13.288 -12.051 -20.127 1.00 77.94 97 CYS A N 1
ATOM 782 C CA . CYS A 1 97 ? 13.505 -11.592 -21.493 1.00 77.94 97 CYS A CA 1
ATOM 783 C C . CYS A 1 97 ? 12.949 -12.642 -22.463 1.00 77.94 97 CYS A C 1
ATOM 785 O O . CYS A 1 97 ? 13.410 -13.785 -22.476 1.00 77.94 97 CYS A O 1
ATOM 787 N N . GLY A 1 98 ? 11.953 -12.264 -23.259 1.00 67.81 98 GLY A N 1
ATOM 788 C CA . GLY A 1 98 ? 11.392 -13.123 -24.297 1.00 67.81 98 GLY A CA 1
ATOM 789 C C . GLY A 1 98 ? 12.337 -13.265 -25.490 1.00 67.81 98 GLY A C 1
ATOM 790 O O . GLY A 1 98 ? 13.122 -12.361 -25.783 1.00 67.81 98 GLY A O 1
ATOM 791 N N . GLU A 1 99 ? 12.233 -14.384 -26.215 1.00 61.88 99 GLU A N 1
ATOM 792 C CA . GLU A 1 99 ? 12.866 -14.511 -27.529 1.00 61.88 99 GLU A CA 1
ATOM 793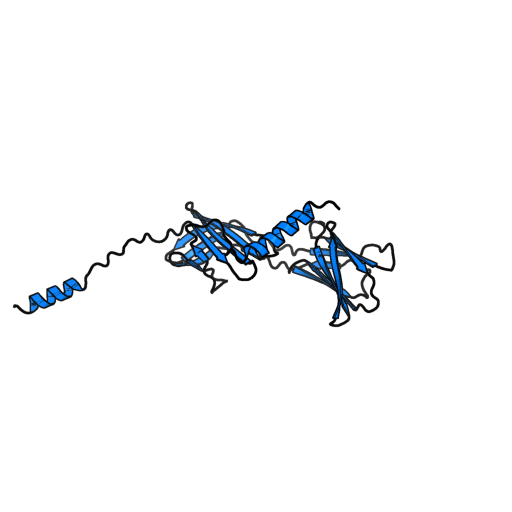 C C . GLU A 1 99 ? 12.312 -13.420 -28.452 1.00 61.88 99 GLU A C 1
ATOM 795 O O . GLU A 1 99 ? 11.100 -13.249 -28.607 1.00 61.88 99 GLU A O 1
ATOM 800 N N . THR A 1 100 ? 13.202 -12.625 -29.035 1.00 58.81 100 THR A N 1
ATOM 801 C CA . THR A 1 100 ? 12.811 -11.546 -29.929 1.00 58.81 100 THR A CA 1
ATOM 802 C C . THR A 1 100 ? 12.664 -12.115 -31.337 1.00 58.81 100 THR A C 1
ATOM 804 O O . THR A 1 100 ? 13.637 -12.496 -31.982 1.00 58.81 100 THR A O 1
ATOM 807 N N . GLU A 1 101 ? 11.428 -12.201 -31.841 1.00 58.28 101 GLU A N 1
ATOM 808 C CA . GLU A 1 101 ? 11.192 -12.601 -33.240 1.00 58.28 101 GLU A CA 1
ATOM 809 C C . GLU A 1 101 ? 11.813 -11.596 -34.234 1.00 58.28 101 GLU A C 1
ATOM 811 O O . GLU A 1 101 ? 12.088 -11.937 -35.387 1.00 58.28 101 GLU A O 1
ATOM 816 N N . SER A 1 102 ? 12.069 -10.360 -33.786 1.00 61.94 102 SER A N 1
ATOM 817 C CA . SER A 1 102 ? 12.759 -9.309 -34.532 1.00 61.94 102 SER A CA 1
ATOM 818 C C . SER A 1 102 ? 13.864 -8.659 -33.696 1.00 61.94 102 SER A C 1
ATOM 820 O O . SER A 1 102 ? 13.700 -8.418 -32.505 1.00 61.94 102 SER A O 1
ATOM 822 N N . ASN A 1 103 ? 14.975 -8.285 -34.335 1.00 67.69 103 ASN A N 1
ATOM 823 C CA . ASN A 1 103 ? 16.067 -7.550 -33.679 1.00 67.69 103 ASN A CA 1
ATOM 824 C C . ASN A 1 103 ? 15.688 -6.107 -33.282 1.00 67.69 103 ASN A C 1
ATOM 826 O O . ASN A 1 103 ? 16.514 -5.400 -32.719 1.00 67.69 103 ASN A O 1
ATOM 830 N N . ASP A 1 104 ? 14.466 -5.658 -33.580 1.00 81.94 104 ASP A N 1
ATOM 831 C CA . ASP A 1 104 ? 14.063 -4.255 -33.448 1.00 81.94 104 ASP A CA 1
ATOM 832 C C . ASP A 1 104 ? 13.353 -3.961 -32.116 1.00 81.94 104 ASP A C 1
ATOM 834 O O . ASP A 1 104 ? 13.031 -2.808 -31.818 1.00 81.94 104 ASP A O 1
ATOM 838 N N . SER A 1 105 ? 13.085 -4.987 -31.303 1.00 84.06 105 SER A N 1
ATOM 839 C CA . SER A 1 105 ? 12.409 -4.830 -30.014 1.00 84.06 105 SER A CA 1
ATOM 840 C C . SER A 1 105 ? 12.943 -5.793 -28.963 1.00 84.06 105 SER A C 1
ATOM 842 O O . SER A 1 105 ? 13.418 -6.871 -29.301 1.00 84.06 105 SER A O 1
ATOM 844 N N . LEU A 1 106 ? 12.835 -5.402 -27.696 1.00 86.06 106 LEU A N 1
ATOM 845 C CA . LEU A 1 106 ? 13.029 -6.259 -26.533 1.00 86.06 106 LEU A CA 1
ATOM 846 C C . LEU A 1 106 ? 11.661 -6.553 -25.917 1.00 86.06 106 LEU A C 1
ATOM 848 O O . LEU A 1 106 ? 10.824 -5.654 -25.807 1.00 86.06 106 LEU A O 1
ATOM 852 N N . ASN A 1 107 ? 11.458 -7.800 -25.502 1.00 87.62 107 ASN A N 1
ATOM 853 C CA . ASN A 1 107 ? 10.233 -8.250 -24.853 1.00 87.62 107 ASN A CA 1
ATOM 854 C C . ASN A 1 107 ? 10.550 -8.688 -23.426 1.00 87.62 107 ASN A C 1
ATOM 856 O O . ASN A 1 107 ? 11.477 -9.468 -23.219 1.00 87.62 107 ASN A O 1
ATOM 860 N N . PHE A 1 108 ? 9.759 -8.230 -22.465 1.00 87.19 108 PHE A N 1
ATOM 861 C CA . PHE A 1 108 ? 9.841 -8.643 -21.071 1.00 87.19 108 PHE A CA 1
ATOM 862 C C . PHE A 1 108 ? 8.490 -9.187 -20.631 1.00 87.19 108 PHE A C 1
ATOM 864 O O . PHE A 1 108 ? 7.472 -8.522 -20.809 1.00 87.19 108 PHE A O 1
ATOM 871 N N . LEU A 1 109 ? 8.484 -10.375 -20.042 1.00 89.00 109 LEU A N 1
ATOM 872 C CA . LEU A 1 109 ? 7.349 -10.879 -19.283 1.00 89.00 109 LEU A CA 1
ATOM 873 C C . LEU A 1 109 ? 7.663 -10.704 -17.801 1.00 89.00 109 LEU A C 1
ATOM 875 O O . LEU A 1 109 ? 8.714 -11.143 -17.331 1.00 89.00 109 LEU A O 1
ATOM 879 N N . ILE A 1 110 ? 6.764 -10.043 -17.082 1.00 84.25 110 ILE A N 1
ATOM 880 C CA . ILE A 1 110 ? 6.937 -9.764 -15.659 1.00 84.25 110 ILE A CA 1
ATOM 881 C C . ILE A 1 110 ? 5.908 -10.589 -14.901 1.00 84.25 110 ILE A C 1
ATOM 883 O O . ILE A 1 110 ? 4.709 -10.370 -15.066 1.00 84.25 110 ILE A O 1
ATOM 887 N N . ILE A 1 111 ? 6.382 -11.522 -14.083 1.00 85.62 111 ILE A N 1
ATOM 888 C CA . ILE A 1 111 ? 5.540 -12.418 -13.285 1.00 85.62 111 ILE A CA 1
ATOM 889 C C . ILE A 1 111 ? 5.810 -12.242 -11.794 1.00 85.62 111 ILE A C 1
ATOM 891 O O . ILE A 1 111 ? 6.924 -11.889 -11.393 1.00 85.62 111 ILE A O 1
ATOM 895 N N . ASP A 1 112 ? 4.780 -12.467 -10.986 1.00 80.88 112 ASP A N 1
ATOM 896 C CA . ASP A 1 112 ? 4.874 -12.497 -9.527 1.00 80.88 112 ASP A CA 1
ATOM 897 C C . ASP A 1 112 ? 5.308 -13.878 -8.996 1.00 80.88 112 ASP A C 1
ATOM 899 O O . ASP A 1 112 ? 5.549 -14.827 -9.750 1.00 80.88 112 ASP A O 1
ATOM 903 N N . GLU A 1 113 ? 5.397 -14.009 -7.674 1.00 76.44 113 GLU A N 1
ATOM 904 C CA . GLU A 1 113 ? 5.781 -15.253 -7.003 1.00 76.44 113 GLU A CA 1
ATOM 905 C C . GLU A 1 113 ? 4.799 -16.419 -7.237 1.00 76.44 113 GLU A C 1
ATOM 907 O O . GLU A 1 113 ? 5.152 -17.589 -7.043 1.00 76.44 113 GLU A O 1
ATOM 912 N N . TYR A 1 114 ? 3.575 -16.125 -7.682 1.00 81.06 114 TYR A N 1
ATOM 913 C CA . TYR A 1 114 ? 2.551 -17.107 -8.038 1.00 81.06 114 TYR A CA 1
ATOM 914 C C . TYR A 1 114 ? 2.570 -17.468 -9.527 1.00 81.06 114 TYR A C 1
ATOM 916 O O . TYR A 1 114 ? 1.767 -18.299 -9.949 1.00 81.06 114 TYR A O 1
ATOM 924 N N . HIS A 1 115 ? 3.534 -16.938 -10.289 1.00 82.19 115 HIS A N 1
ATOM 925 C CA . HIS A 1 115 ? 3.641 -17.065 -11.745 1.00 82.19 115 HIS A CA 1
ATOM 926 C C . HIS A 1 115 ? 2.470 -16.408 -12.493 1.00 82.19 115 HIS A C 1
ATOM 928 O O . HIS A 1 115 ? 2.161 -16.796 -13.623 1.00 82.19 115 HIS A O 1
ATOM 934 N N . GLU A 1 116 ? 1.825 -15.414 -11.881 1.00 84.38 116 GLU A N 1
ATOM 935 C CA . GLU A 1 116 ? 0.788 -14.618 -12.530 1.00 84.38 116 GLU A CA 1
ATOM 936 C C . GLU A 1 116 ? 1.419 -13.391 -13.214 1.00 84.38 116 GLU A C 1
ATOM 938 O O . GLU A 1 116 ? 2.309 -12.745 -12.647 1.00 84.38 116 GLU A O 1
ATOM 943 N N . PRO A 1 117 ? 0.990 -13.045 -14.440 1.00 86.44 117 PRO A N 1
ATOM 944 C CA . PRO A 1 117 ? 1.517 -11.894 -15.158 1.00 86.44 117 PRO A CA 1
ATOM 945 C C . PRO A 1 117 ? 1.093 -10.567 -14.518 1.00 86.44 117 PRO A C 1
ATOM 947 O O . PRO A 1 117 ? -0.078 -10.340 -14.198 1.00 86.44 117 PRO A O 1
ATOM 950 N N . LEU A 1 118 ? 2.044 -9.641 -14.399 1.00 83.19 118 LEU A N 1
ATOM 951 C CA . LEU A 1 118 ? 1.793 -8.292 -13.908 1.00 83.19 118 LEU A CA 1
ATOM 952 C C . LEU A 1 118 ? 1.481 -7.321 -15.045 1.00 83.19 118 LEU A C 1
ATOM 954 O O . LEU A 1 118 ? 2.347 -6.965 -15.847 1.00 83.19 118 LEU A O 1
ATOM 958 N N . PHE A 1 119 ? 0.259 -6.800 -15.051 1.00 84.06 119 PHE A N 1
ATOM 959 C CA . PHE A 1 119 ? -0.181 -5.768 -15.987 1.00 84.06 119 PHE A CA 1
ATOM 960 C C . PHE A 1 119 ? 0.158 -4.350 -15.502 1.00 84.06 119 PHE A C 1
ATOM 962 O O . PHE A 1 119 ? 0.311 -4.105 -14.303 1.00 84.06 119 PHE A O 1
ATOM 969 N N . GLN A 1 120 ? 0.233 -3.392 -16.435 1.00 86.06 120 GLN A N 1
ATOM 970 C CA . GLN A 1 120 ? 0.515 -1.971 -16.159 1.00 86.06 120 GLN A CA 1
ATOM 971 C C . GLN A 1 120 ? 1.828 -1.698 -15.405 1.00 86.06 120 GLN A C 1
ATOM 973 O O . GLN A 1 120 ? 1.994 -0.644 -14.784 1.00 86.06 120 GLN A O 1
ATOM 978 N N . VAL A 1 121 ? 2.801 -2.600 -15.498 1.00 87.19 121 VAL A N 1
ATOM 979 C CA . VAL A 1 121 ? 4.149 -2.340 -15.000 1.00 87.19 121 VAL A CA 1
ATOM 980 C C . VAL A 1 121 ? 4.804 -1.334 -15.931 1.00 87.19 121 VAL A C 1
ATOM 982 O O . VAL A 1 121 ? 4.944 -1.585 -17.125 1.00 87.19 121 VAL A O 1
ATOM 985 N N . ALA A 1 122 ? 5.182 -0.179 -15.395 1.00 88.75 122 ALA A N 1
ATOM 986 C CA . ALA A 1 122 ? 5.808 0.881 -16.159 1.00 88.75 122 ALA A CA 1
ATOM 987 C C . ALA A 1 122 ? 7.258 0.527 -16.492 1.00 88.75 122 ALA A C 1
ATOM 989 O O . ALA A 1 122 ? 7.983 -0.062 -15.697 1.00 88.75 122 ALA A O 1
ATOM 990 N N . CYS A 1 123 ? 7.700 0.957 -17.659 1.00 91.00 123 CYS A N 1
ATOM 991 C CA . CYS A 1 123 ? 9.061 0.821 -18.127 1.00 91.00 123 CYS A CA 1
ATOM 992 C C . CYS A 1 123 ? 9.552 2.165 -18.636 1.00 91.00 123 CYS A C 1
ATOM 994 O O . CYS A 1 123 ? 8.848 2.843 -19.389 1.00 91.00 123 CYS A O 1
ATOM 996 N N . VAL A 1 124 ? 10.772 2.528 -18.261 1.00 93.31 124 VAL A N 1
ATOM 997 C CA . VAL A 1 124 ? 11.460 3.714 -18.763 1.00 93.31 124 VAL A CA 1
ATOM 998 C C . VAL A 1 124 ? 12.792 3.284 -19.350 1.00 93.31 124 VAL A C 1
ATOM 1000 O O . VAL A 1 124 ? 13.605 2.671 -18.667 1.00 93.31 124 VAL A O 1
ATOM 1003 N N . VAL A 1 125 ? 13.016 3.596 -20.620 1.00 92.50 125 VAL A N 1
ATOM 1004 C CA . VAL A 1 125 ? 14.318 3.406 -21.261 1.00 92.50 125 VAL A CA 1
ATOM 1005 C C . VAL A 1 125 ? 15.108 4.691 -21.091 1.00 92.50 125 VAL A C 1
ATOM 1007 O O . VAL A 1 125 ? 14.625 5.760 -21.468 1.00 92.50 125 VAL A O 1
ATOM 1010 N N . ASN A 1 126 ? 16.315 4.591 -20.548 1.00 93.81 126 ASN A N 1
ATOM 1011 C CA . ASN A 1 126 ? 17.119 5.737 -20.143 1.00 93.81 126 ASN A CA 1
ATOM 1012 C C . ASN A 1 126 ? 18.440 5.805 -20.916 1.00 93.81 126 ASN A C 1
ATOM 1014 O O . ASN A 1 126 ? 19.009 4.784 -21.306 1.00 93.81 126 ASN A O 1
ATOM 1018 N N . HIS A 1 127 ? 18.962 7.019 -21.077 1.00 93.81 127 HIS A N 1
ATOM 1019 C CA . HIS A 1 127 ? 20.355 7.287 -21.427 1.00 93.81 127 HIS A CA 1
ATOM 1020 C C . HIS A 1 127 ? 20.896 8.352 -20.486 1.00 93.81 127 HIS A C 1
ATOM 1022 O O . HIS A 1 127 ? 20.406 9.482 -20.482 1.00 93.81 127 HIS A O 1
ATOM 1028 N N . GLU A 1 128 ? 21.897 7.976 -19.691 1.00 89.31 128 GLU A N 1
ATOM 1029 C CA . GLU A 1 128 ? 22.403 8.809 -18.595 1.00 89.31 128 GLU A CA 1
ATOM 1030 C C . GLU A 1 128 ? 21.233 9.287 -17.709 1.00 89.31 128 GLU A C 1
ATOM 1032 O O . GLU A 1 128 ? 20.481 8.451 -17.207 1.00 89.31 128 GLU A O 1
ATOM 1037 N N . ASP A 1 129 ? 21.042 10.602 -17.572 1.00 87.25 129 ASP A N 1
ATOM 1038 C CA . ASP A 1 129 ? 19.983 11.222 -16.764 1.00 87.25 129 ASP A CA 1
ATOM 1039 C C . ASP A 1 129 ? 18.699 11.545 -17.564 1.00 87.25 129 ASP A C 1
ATOM 1041 O O . ASP A 1 129 ? 17.816 12.256 -17.077 1.00 87.25 129 ASP A O 1
ATOM 1045 N N . SER A 1 130 ? 18.594 11.083 -18.816 1.00 91.12 130 SER A N 1
ATOM 1046 C CA . SER A 1 130 ? 17.467 11.383 -19.710 1.00 91.12 130 SER A CA 1
ATOM 1047 C C . SER A 1 130 ? 16.596 10.163 -19.998 1.00 91.12 130 SER A C 1
ATOM 1049 O O . SER A 1 130 ? 17.089 9.097 -20.363 1.00 91.12 130 SER A O 1
ATOM 1051 N N . ASN A 1 131 ? 15.278 10.362 -19.939 1.00 95.00 131 ASN A N 1
ATOM 1052 C CA . ASN A 1 131 ? 14.290 9.349 -20.303 1.00 95.00 131 ASN A CA 1
ATOM 1053 C C . ASN A 1 131 ? 14.059 9.394 -21.823 1.00 95.00 131 ASN A C 1
ATOM 1055 O O . ASN A 1 131 ? 13.627 10.418 -22.357 1.00 95.00 131 ASN A O 1
ATOM 1059 N N . LEU A 1 132 ? 14.351 8.297 -22.519 1.00 92.81 132 LEU A N 1
ATOM 1060 C CA . LEU A 1 132 ? 14.238 8.180 -23.977 1.00 92.81 132 LEU A CA 1
ATOM 1061 C C . LEU A 1 132 ? 12.886 7.627 -24.426 1.00 92.81 132 LEU A C 1
ATOM 1063 O O . LEU A 1 132 ? 12.372 8.025 -25.470 1.00 92.81 132 LEU A O 1
ATOM 1067 N N . TYR A 1 133 ? 12.326 6.691 -23.662 1.00 94.06 133 TYR A N 1
ATOM 1068 C CA . TYR A 1 133 ? 11.097 6.000 -24.034 1.00 94.06 133 TYR A CA 1
ATOM 1069 C C . TYR A 1 133 ? 10.335 5.512 -22.807 1.00 94.06 133 TYR A C 1
ATOM 1071 O O . TYR A 1 133 ? 10.932 5.206 -21.776 1.00 94.06 133 TYR A O 1
ATOM 1079 N N . TYR A 1 134 ? 9.016 5.419 -22.948 1.00 93.62 134 TYR A N 1
ATOM 1080 C CA . TYR A 1 134 ? 8.111 4.922 -21.923 1.00 93.62 134 TYR A CA 1
ATOM 1081 C C . TYR A 1 134 ? 7.197 3.857 -22.512 1.00 93.62 134 TYR A C 1
ATOM 1083 O O . TYR A 1 134 ? 6.627 4.050 -23.586 1.00 93.62 134 TYR A O 1
ATOM 1091 N N . ALA A 1 135 ? 7.020 2.771 -21.774 1.00 93.38 135 ALA A N 1
ATOM 1092 C CA . ALA A 1 135 ? 6.038 1.738 -22.069 1.00 93.38 135 ALA A C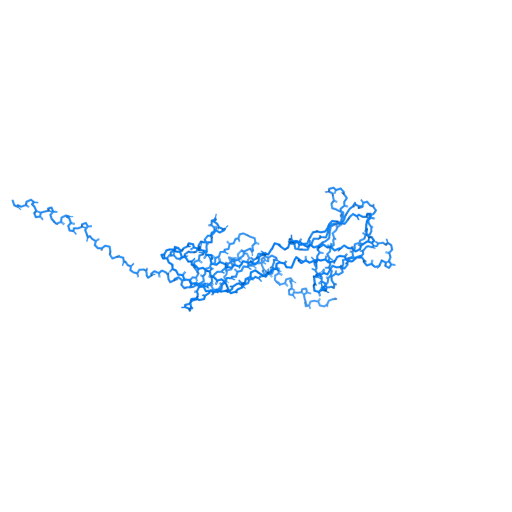A 1
ATOM 1093 C C . ALA A 1 135 ? 5.425 1.204 -20.776 1.00 93.38 135 ALA A C 1
ATOM 1095 O O . ALA A 1 135 ? 5.877 1.523 -19.675 1.00 93.38 135 ALA A O 1
ATOM 1096 N N . SER A 1 136 ? 4.388 0.392 -20.915 1.00 91.69 136 SER A N 1
ATOM 1097 C CA . SER A 1 136 ? 3.807 -0.368 -19.817 1.00 91.69 136 SER A CA 1
ATOM 1098 C C . SER A 1 136 ? 3.468 -1.773 -20.287 1.00 91.69 136 SER A C 1
ATOM 1100 O O . SER A 1 136 ? 3.129 -1.935 -21.461 1.00 91.69 136 SER A O 1
ATOM 1102 N N . SER A 1 137 ? 3.520 -2.756 -19.389 1.00 91.12 137 SER A N 1
ATOM 1103 C CA . SER A 1 137 ? 3.054 -4.105 -19.708 1.00 91.12 137 SER A CA 1
ATOM 1104 C C . SER A 1 137 ? 1.551 -4.128 -19.996 1.0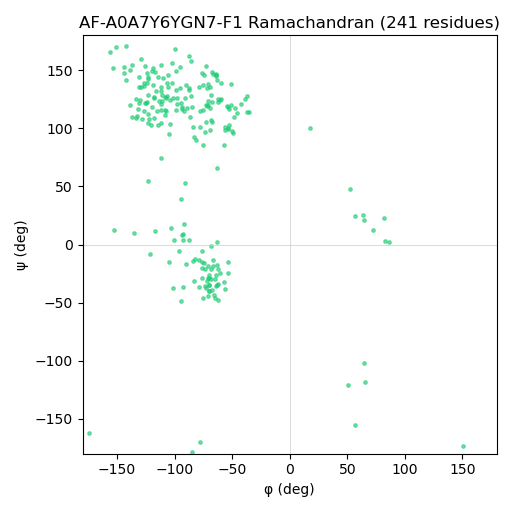0 91.12 137 SER A C 1
ATOM 1106 O O . SER A 1 137 ? 0.776 -3.355 -19.412 1.00 91.12 137 SER A O 1
ATOM 1108 N N . ASP A 1 138 ? 1.144 -4.996 -20.917 1.00 89.56 138 ASP A N 1
ATOM 1109 C CA . ASP A 1 138 ? -0.256 -5.224 -21.271 1.00 89.56 138 ASP A CA 1
ATOM 1110 C C . ASP A 1 138 ? -0.988 -6.110 -20.242 1.00 89.56 138 ASP A C 1
ATOM 1112 O O . ASP A 1 138 ? -0.498 -6.352 -19.140 1.00 89.56 138 ASP A O 1
ATOM 1116 N N . PHE A 1 139 ? -2.206 -6.556 -20.567 1.00 84.50 139 PHE A N 1
ATOM 1117 C CA . PHE A 1 139 ? -3.008 -7.404 -19.675 1.00 84.50 139 PHE A CA 1
ATOM 1118 C C . PHE A 1 139 ? -2.441 -8.811 -19.478 1.00 84.50 139 PHE A C 1
ATOM 1120 O O . PHE A 1 139 ? -2.776 -9.443 -18.478 1.00 84.50 139 PHE A O 1
ATOM 1127 N N . ASP A 1 140 ? -1.592 -9.268 -20.395 1.00 88.69 140 ASP A N 1
ATOM 1128 C CA . ASP A 1 140 ? -0.896 -10.549 -20.314 1.00 88.69 140 ASP A CA 1
ATOM 1129 C C . ASP A 1 140 ? 0.493 -10.384 -19.664 1.00 88.69 140 ASP A C 1
ATOM 1131 O O . ASP A 1 140 ? 1.289 -11.320 -19.627 1.00 88.69 140 ASP A O 1
ATOM 1135 N N . GLY A 1 141 ? 0.789 -9.191 -19.130 1.00 84.00 141 GLY A N 1
ATOM 1136 C CA . GLY A 1 141 ? 2.046 -8.854 -18.466 1.00 84.00 141 GLY A CA 1
ATOM 1137 C C . GLY A 1 141 ? 3.235 -8.716 -19.412 1.00 84.00 141 GLY A C 1
ATOM 1138 O O . GLY A 1 141 ? 4.378 -8.637 -18.948 1.00 84.00 141 GLY A O 1
ATOM 1139 N N . LEU A 1 142 ? 2.983 -8.655 -20.721 1.00 90.62 142 LEU A N 1
ATOM 1140 C CA . LEU A 1 142 ? 4.010 -8.508 -21.737 1.00 90.62 142 LEU A CA 1
ATOM 1141 C C . LEU A 1 142 ? 4.343 -7.029 -21.940 1.00 90.62 142 LEU A C 1
ATOM 1143 O O . LEU A 1 142 ? 3.480 -6.185 -22.182 1.00 90.62 142 LEU A O 1
ATOM 1147 N N . LEU A 1 143 ? 5.627 -6.715 -21.860 1.00 90.12 143 LEU A N 1
ATOM 1148 C CA . LEU A 1 143 ? 6.189 -5.396 -22.082 1.00 90.12 143 LEU A CA 1
ATOM 1149 C C . LEU A 1 143 ? 7.101 -5.446 -23.306 1.00 90.12 143 LEU A C 1
ATOM 1151 O O . LEU A 1 143 ? 8.156 -6.075 -23.275 1.00 90.12 143 LEU A O 1
ATOM 1155 N N . GLN A 1 144 ? 6.724 -4.729 -24.360 1.00 90.56 144 GLN A N 1
ATOM 1156 C CA . GLN A 1 144 ? 7.533 -4.586 -25.565 1.00 90.56 144 GLN A CA 1
ATOM 1157 C C . GLN A 1 144 ? 8.131 -3.180 -25.641 1.00 90.56 144 GLN A C 1
ATOM 1159 O O . GLN A 1 144 ? 7.412 -2.177 -25.590 1.00 90.56 144 GLN A O 1
ATOM 1164 N N . ILE A 1 145 ? 9.450 -3.098 -25.798 1.00 90.00 145 ILE A N 1
ATOM 1165 C CA . ILE A 1 145 ? 10.166 -1.835 -25.999 1.00 90.00 145 ILE A CA 1
ATOM 1166 C C . ILE A 1 145 ? 10.971 -1.875 -27.301 1.00 90.00 145 ILE A C 1
ATOM 1168 O O . ILE A 1 145 ? 11.537 -2.914 -27.636 1.00 90.00 145 ILE A O 1
ATOM 1172 N N . PRO A 1 146 ? 11.052 -0.768 -28.054 1.00 88.44 146 PRO A N 1
ATOM 1173 C CA . PRO A 1 146 ? 11.924 -0.701 -29.216 1.00 88.44 146 PRO A CA 1
ATOM 1174 C C . PRO A 1 146 ? 13.391 -0.763 -28.781 1.00 88.44 146 PRO A C 1
ATOM 1176 O O . PRO A 1 146 ? 13.761 -0.230 -27.730 1.00 88.44 146 PRO A O 1
ATOM 1179 N N . MET A 1 147 ? 14.238 -1.380 -29.603 1.00 86.19 147 MET A N 1
ATOM 1180 C CA . MET A 1 147 ? 15.682 -1.329 -29.396 1.00 86.19 147 MET A CA 1
ATOM 1181 C C . MET A 1 147 ? 16.172 0.092 -29.709 1.00 86.19 147 MET A C 1
ATOM 1183 O O . MET A 1 147 ? 15.919 0.627 -30.788 1.00 86.19 147 MET A O 1
ATOM 1187 N N . ILE A 1 148 ? 16.829 0.735 -28.741 1.00 89.50 148 ILE A N 1
ATOM 1188 C CA . ILE A 1 148 ? 17.335 2.106 -28.868 1.00 89.50 148 ILE A CA 1
ATOM 1189 C C . ILE A 1 148 ? 18.841 2.077 -28.619 1.00 89.50 148 ILE A C 1
ATOM 1191 O O . ILE A 1 148 ? 19.269 1.918 -27.480 1.00 89.50 148 ILE A O 1
ATOM 1195 N N . ASP A 1 149 ? 19.640 2.264 -29.671 1.00 87.94 149 ASP A N 1
ATOM 1196 C CA . ASP A 1 149 ? 21.108 2.137 -29.626 1.00 87.94 149 ASP A CA 1
ATOM 1197 C C . ASP A 1 149 ? 21.779 3.044 -28.589 1.00 87.94 149 ASP A C 1
ATOM 1199 O O . ASP A 1 149 ? 22.819 2.704 -28.028 1.00 87.94 149 ASP A O 1
ATOM 1203 N N . SER A 1 150 ? 21.199 4.219 -28.335 1.00 92.00 150 SER A N 1
ATOM 1204 C CA . SER A 1 150 ? 21.723 5.141 -27.334 1.00 92.00 150 SER A CA 1
ATOM 1205 C C . SER A 1 150 ? 21.355 4.748 -25.906 1.00 92.00 150 SER A C 1
ATOM 1207 O O . SER A 1 150 ? 21.909 5.326 -24.987 1.00 92.00 150 SER A O 1
ATOM 1209 N N . ALA A 1 151 ? 20.425 3.828 -25.659 1.00 91.12 151 ALA A N 1
ATOM 1210 C CA . ALA A 1 151 ? 20.006 3.509 -24.297 1.00 91.12 151 ALA A CA 1
ATOM 1211 C C . ALA A 1 151 ? 21.162 2.930 -23.459 1.00 91.12 151 ALA A C 1
ATOM 1213 O O . ALA A 1 151 ? 21.970 2.140 -23.944 1.00 91.12 151 ALA A O 1
ATOM 1214 N N . THR A 1 152 ? 21.236 3.310 -22.182 1.00 91.31 152 THR A N 1
ATOM 1215 C CA . THR A 1 152 ? 22.216 2.759 -21.230 1.00 91.31 152 THR A CA 1
ATOM 1216 C C . THR A 1 152 ? 21.598 1.712 -20.315 1.00 91.31 152 THR A C 1
ATOM 1218 O O . THR A 1 152 ? 22.246 0.711 -20.006 1.00 91.31 152 THR A O 1
ATOM 1221 N N . HIS A 1 153 ? 20.348 1.910 -19.898 1.00 91.06 153 HIS A N 1
ATOM 1222 C CA . HIS A 1 153 ? 19.620 0.981 -19.038 1.00 91.06 153 HIS A CA 1
ATOM 1223 C C . HIS A 1 153 ? 18.104 1.127 -19.197 1.00 91.06 153 HIS A C 1
ATOM 1225 O O . HIS A 1 153 ? 17.603 2.112 -19.747 1.00 91.06 153 HIS A O 1
ATOM 1231 N N . ILE A 1 154 ? 17.388 0.131 -18.692 1.00 89.75 154 ILE A N 1
ATOM 1232 C CA . ILE A 1 154 ? 15.935 0.059 -18.632 1.00 89.75 154 ILE A CA 1
ATOM 1233 C C . ILE A 1 154 ? 15.528 0.005 -17.163 1.00 89.75 154 ILE A C 1
ATOM 1235 O O . ILE A 1 154 ? 15.982 -0.865 -16.425 1.00 89.75 154 ILE A O 1
ATOM 1239 N N . ASP A 1 155 ? 14.646 0.906 -16.755 1.00 90.00 155 ASP A N 1
ATOM 1240 C CA . ASP A 1 155 ? 13.996 0.887 -15.453 1.00 90.00 155 ASP A CA 1
ATOM 1241 C C . ASP A 1 155 ? 12.598 0.278 -15.574 1.00 90.00 155 ASP A C 1
ATOM 1243 O O . ASP A 1 155 ? 11.707 0.887 -16.168 1.00 90.00 155 ASP A O 1
ATOM 1247 N N . ILE A 1 156 ? 12.367 -0.862 -14.936 1.00 86.56 156 ILE A N 1
ATOM 1248 C CA . ILE A 1 156 ? 11.042 -1.467 -14.773 1.00 86.56 156 ILE A CA 1
ATOM 1249 C C . ILE A 1 156 ? 10.506 -1.101 -13.388 1.00 86.56 156 ILE A C 1
ATOM 1251 O O . ILE A 1 156 ? 11.181 -1.300 -12.375 1.00 86.56 156 ILE A O 1
ATOM 1255 N N . LYS A 1 157 ? 9.300 -0.532 -13.348 1.00 85.00 157 LYS A N 1
ATOM 1256 C CA . LYS A 1 157 ? 8.649 0.055 -12.173 1.00 85.00 157 LYS A CA 1
ATOM 1257 C C . LYS A 1 157 ? 7.204 -0.433 -12.063 1.00 85.00 157 LYS A C 1
ATOM 1259 O O . LYS A 1 157 ? 6.355 -0.044 -12.860 1.00 85.00 157 LYS A O 1
ATOM 1264 N N . GLY A 1 158 ? 6.910 -1.259 -11.065 1.00 72.75 158 GLY A N 1
ATOM 1265 C CA . GLY A 1 158 ? 5.570 -1.803 -10.805 1.00 72.75 158 GLY A CA 1
ATOM 1266 C C . GLY A 1 158 ? 5.086 -1.403 -9.419 1.00 72.75 158 GLY A C 1
ATOM 1267 O O . GLY A 1 158 ? 5.542 -1.944 -8.410 1.00 72.75 158 GLY A O 1
ATOM 1268 N N . GLY A 1 159 ? 4.191 -0.416 -9.361 1.00 66.38 159 GLY A N 1
ATOM 1269 C CA . GLY A 1 159 ? 3.823 0.203 -8.090 1.00 66.38 159 GLY A CA 1
ATOM 1270 C C . GLY A 1 159 ? 5.053 0.771 -7.355 1.00 66.38 159 GLY A C 1
ATOM 1271 O O . GLY A 1 159 ? 6.056 1.121 -7.982 1.00 66.38 159 GLY A O 1
ATOM 1272 N N . PRO A 1 160 ? 4.998 0.903 -6.024 1.00 58.00 160 PRO A N 1
ATOM 1273 C CA . PRO A 1 160 ? 6.122 1.410 -5.237 1.00 58.00 160 PRO A CA 1
ATOM 1274 C C . PRO A 1 160 ? 7.196 0.352 -4.913 1.00 58.00 160 PRO A C 1
ATOM 1276 O O . PRO A 1 160 ? 8.291 0.743 -4.509 1.00 58.00 160 PRO A O 1
ATOM 1279 N N . TRP A 1 161 ? 6.929 -0.944 -5.122 1.00 64.69 161 TRP A N 1
ATOM 1280 C CA . TRP A 1 161 ? 7.809 -2.047 -4.698 1.00 64.69 161 TRP A CA 1
ATOM 1281 C C . TRP A 1 161 ? 8.755 -2.507 -5.801 1.00 64.69 161 TRP A C 1
ATOM 1283 O O . TRP A 1 161 ? 9.954 -2.647 -5.572 1.00 64.69 161 TRP A O 1
ATOM 1293 N N . LEU A 1 162 ? 8.231 -2.754 -7.003 1.00 72.94 162 LEU A N 1
ATOM 1294 C CA . LEU A 1 162 ? 9.028 -3.331 -8.074 1.00 72.94 162 LEU A CA 1
ATOM 1295 C C . LEU A 1 162 ? 9.898 -2.243 -8.689 1.00 72.94 162 LEU A C 1
ATOM 1297 O O . LEU A 1 162 ? 9.384 -1.303 -9.295 1.00 72.94 162 LEU A O 1
ATOM 1301 N N . ARG A 1 163 ? 11.215 -2.382 -8.537 1.00 79.56 163 ARG A N 1
ATOM 1302 C CA . ARG A 1 163 ? 12.214 -1.555 -9.215 1.00 79.56 163 ARG A CA 1
ATOM 1303 C C . ARG A 1 163 ? 13.337 -2.442 -9.717 1.00 79.56 163 ARG A C 1
ATOM 1305 O O . ARG A 1 163 ? 14.126 -2.947 -8.925 1.00 79.56 163 ARG A O 1
ATOM 1312 N N . ILE A 1 164 ? 13.411 -2.603 -11.030 1.00 81.69 164 ILE A N 1
ATOM 1313 C CA . ILE A 1 164 ? 14.498 -3.321 -11.692 1.00 81.69 164 ILE A CA 1
ATOM 1314 C C . ILE A 1 164 ? 15.214 -2.335 -12.601 1.00 81.69 164 ILE A C 1
ATOM 1316 O O . ILE A 1 164 ? 14.568 -1.698 -13.425 1.00 81.69 164 ILE A O 1
ATOM 1320 N N . ALA A 1 165 ? 16.531 -2.221 -12.458 1.00 86.81 165 ALA A N 1
ATOM 1321 C CA . ALA A 1 165 ? 17.375 -1.516 -13.411 1.00 86.81 165 ALA A CA 1
ATOM 1322 C C . ALA A 1 165 ? 18.176 -2.557 -14.201 1.00 86.81 165 ALA A C 1
ATOM 1324 O O . ALA A 1 165 ? 18.988 -3.284 -13.628 1.00 86.81 165 ALA A O 1
ATOM 1325 N N . ILE A 1 166 ? 17.925 -2.641 -15.504 1.00 85.75 166 ILE A N 1
ATOM 1326 C CA . ILE A 1 166 ? 18.535 -3.602 -16.424 1.00 85.75 166 ILE A CA 1
ATOM 1327 C C . ILE A 1 166 ? 19.507 -2.841 -17.330 1.00 85.75 166 ILE A C 1
ATOM 1329 O O . ILE A 1 166 ? 19.059 -2.041 -18.154 1.00 85.75 166 ILE A O 1
ATOM 1333 N N . PRO A 1 167 ? 20.829 -3.047 -17.214 1.00 85.81 167 PRO A N 1
ATOM 1334 C CA . PRO A 1 167 ? 21.784 -2.499 -18.170 1.00 85.81 167 PRO A CA 1
ATOM 1335 C C . PRO A 1 167 ? 21.497 -3.019 -19.582 1.00 85.81 167 PRO A C 1
ATOM 1337 O O . PRO A 1 167 ? 21.246 -4.209 -19.771 1.00 85.81 167 PRO A O 1
ATOM 1340 N N . MET A 1 168 ? 21.600 -2.157 -20.598 1.00 82.62 168 MET A N 1
ATOM 1341 C CA . MET A 1 168 ? 21.360 -2.576 -21.989 1.00 82.62 168 MET A CA 1
ATOM 1342 C C . MET A 1 168 ? 22.329 -3.674 -22.461 1.00 82.62 168 MET A C 1
ATOM 1344 O O . MET A 1 168 ? 21.985 -4.457 -23.346 1.00 82.62 168 MET A O 1
ATOM 1348 N N . THR A 1 169 ? 23.510 -3.773 -21.840 1.00 79.19 169 THR A N 1
ATOM 1349 C CA . THR A 1 169 ? 24.516 -4.816 -22.104 1.00 79.19 169 THR A CA 1
ATOM 1350 C C . THR A 1 169 ? 24.074 -6.223 -21.710 1.00 79.19 169 THR A C 1
ATOM 1352 O O . THR A 1 169 ? 24.661 -7.190 -22.192 1.00 79.19 169 THR A O 1
ATOM 1355 N N . ASP A 1 170 ? 23.051 -6.341 -20.864 1.00 70.56 170 ASP A N 1
ATOM 1356 C CA . ASP A 1 170 ? 22.695 -7.588 -20.190 1.00 70.56 170 ASP A CA 1
ATOM 1357 C C . ASP A 1 170 ? 21.286 -8.086 -20.596 1.00 70.56 170 ASP A C 1
ATOM 1359 O O . ASP A 1 170 ? 20.751 -9.035 -20.027 1.00 70.56 170 ASP A O 1
ATOM 1363 N N . THR A 1 171 ? 20.698 -7.492 -21.640 1.00 62.31 171 THR A N 1
ATOM 1364 C CA . THR A 1 171 ? 19.310 -7.702 -22.113 1.00 62.31 171 THR A CA 1
ATOM 1365 C C . THR A 1 171 ? 18.971 -9.119 -22.607 1.00 62.31 171 THR A C 1
ATOM 1367 O O . THR A 1 171 ? 17.831 -9.375 -22.986 1.00 62.31 171 THR A O 1
ATOM 1370 N N . CYS A 1 172 ? 19.910 -10.066 -22.539 1.00 62.00 172 CYS A N 1
ATOM 1371 C CA . CYS A 1 172 ? 19.715 -11.481 -22.878 1.00 62.00 172 CYS A CA 1
ATOM 1372 C C . CYS A 1 172 ? 19.508 -12.398 -21.653 1.00 62.00 172 CYS A C 1
ATOM 1374 O O . CYS A 1 172 ? 19.456 -13.617 -21.815 1.00 62.00 172 CYS A O 1
ATOM 1376 N N . CYS A 1 173 ? 19.447 -11.851 -20.435 1.00 61.59 173 CYS A N 1
ATOM 1377 C CA . CYS A 1 173 ? 19.355 -12.624 -19.194 1.00 61.59 173 CYS A CA 1
ATOM 1378 C C . CYS A 1 173 ? 17.975 -12.483 -18.535 1.00 61.59 173 CYS A C 1
ATOM 1380 O O . CYS A 1 173 ? 17.399 -11.403 -18.517 1.00 61.59 173 CYS A O 1
ATOM 1382 N N . SER A 1 174 ? 17.462 -13.560 -17.935 1.00 65.06 174 SER A N 1
ATOM 1383 C CA . SER A 1 174 ? 16.333 -13.486 -17.001 1.00 65.06 174 SER A CA 1
ATOM 1384 C C . SER A 1 174 ? 16.790 -12.861 -15.682 1.00 65.06 174 SER A C 1
ATOM 1386 O O . SER A 1 174 ? 17.824 -13.262 -15.135 1.00 65.06 174 SER A O 1
ATOM 1388 N N . TYR A 1 175 ? 16.009 -11.930 -15.141 1.00 66.19 175 TYR A N 1
ATOM 1389 C CA . TYR A 1 175 ? 16.283 -11.293 -13.855 1.00 66.19 175 TYR A CA 1
ATOM 1390 C C . TYR A 1 175 ? 15.249 -11.723 -12.832 1.00 66.19 175 TYR A C 1
ATOM 1392 O O . TYR A 1 175 ? 14.066 -11.440 -12.985 1.00 66.19 175 TYR A O 1
ATOM 1400 N N . THR A 1 176 ? 15.699 -12.339 -11.748 1.00 64.56 176 THR A N 1
ATOM 1401 C CA . THR A 1 176 ? 14.868 -12.503 -10.557 1.00 64.56 176 THR A CA 1
ATOM 1402 C C . THR A 1 176 ? 15.174 -11.359 -9.607 1.00 64.56 176 THR A C 1
ATOM 1404 O O . THR A 1 176 ? 16.322 -11.171 -9.197 1.00 64.56 176 THR A O 1
ATOM 1407 N N . VAL A 1 177 ? 14.149 -10.592 -9.257 1.00 63.09 177 VAL A N 1
ATOM 1408 C CA . VAL A 1 177 ? 14.229 -9.549 -8.242 1.00 63.09 177 VAL A CA 1
ATOM 1409 C C . VAL A 1 177 ? 13.391 -9.983 -7.059 1.00 63.09 177 VAL A C 1
ATOM 1411 O O . VAL A 1 177 ? 12.165 -9.934 -7.078 1.00 63.09 177 VAL A O 1
ATOM 1414 N N . THR A 1 178 ? 14.081 -10.414 -6.013 1.00 58.12 178 THR A N 1
ATOM 1415 C CA . THR A 1 178 ? 13.487 -10.598 -4.696 1.00 58.12 178 THR A CA 1
ATOM 1416 C C . THR A 1 178 ? 13.309 -9.223 -4.072 1.00 58.12 178 THR A C 1
ATOM 1418 O O . THR A 1 178 ? 14.288 -8.506 -3.850 1.00 58.12 178 THR A O 1
ATOM 1421 N N . LEU A 1 179 ? 12.063 -8.824 -3.837 1.00 59.50 179 LEU A N 1
ATOM 1422 C CA . LEU A 1 179 ? 11.778 -7.622 -3.077 1.00 59.50 179 LEU A CA 1
ATOM 1423 C C . LEU A 1 179 ? 11.731 -7.977 -1.603 1.00 59.50 179 LEU A C 1
ATOM 1425 O O . LEU A 1 179 ? 11.024 -8.893 -1.196 1.00 59.50 179 LEU A O 1
ATOM 1429 N N . THR A 1 180 ? 12.399 -7.181 -0.781 1.00 51.84 180 THR A N 1
ATOM 1430 C CA . THR A 1 180 ? 12.022 -7.104 0.625 1.00 51.84 180 THR A CA 1
ATOM 1431 C C . THR A 1 180 ? 10.645 -6.451 0.663 1.00 51.84 180 THR A C 1
ATOM 1433 O O . THR A 1 180 ? 10.521 -5.254 0.396 1.00 51.84 180 THR A O 1
ATOM 1436 N N . GLU A 1 181 ? 9.599 -7.240 0.919 1.00 48.88 181 GLU A N 1
ATOM 1437 C CA . GLU A 1 181 ? 8.271 -6.691 1.175 1.00 48.88 181 GLU A CA 1
ATOM 1438 C C . GLU A 1 181 ? 8.413 -5.685 2.315 1.00 48.88 181 GLU A C 1
ATOM 1440 O O . GLU A 1 181 ? 8.838 -6.027 3.421 1.00 48.88 181 GLU A O 1
ATOM 1445 N N . ILE A 1 182 ? 8.074 -4.430 2.048 1.00 52.91 182 ILE A N 1
ATOM 1446 C CA . ILE A 1 182 ? 7.638 -3.566 3.131 1.00 52.91 182 ILE A CA 1
ATOM 1447 C C . ILE A 1 182 ? 6.175 -3.937 3.270 1.00 52.91 182 ILE A C 1
ATOM 1449 O O . ILE A 1 182 ? 5.351 -3.444 2.505 1.00 52.91 182 ILE A O 1
ATOM 1453 N N . ASP A 1 183 ? 5.896 -4.895 4.152 1.00 53.56 183 ASP A N 1
ATOM 1454 C CA . ASP A 1 183 ? 4.540 -5.292 4.499 1.00 53.56 183 ASP A CA 1
ATOM 1455 C C . ASP A 1 183 ? 3.776 -4.020 4.892 1.00 53.56 183 ASP A C 1
ATOM 1457 O O . ASP A 1 183 ? 4.029 -3.417 5.936 1.00 53.56 183 ASP A O 1
ATOM 1461 N N . GLN A 1 184 ? 2.944 -3.529 3.974 1.00 61.47 184 GLN A N 1
ATOM 1462 C CA . GLN A 1 184 ? 2.127 -2.340 4.197 1.00 61.47 184 GLN A CA 1
ATOM 1463 C C . GLN A 1 184 ? 0.802 -2.689 4.857 1.00 61.47 184 GLN A C 1
ATOM 1465 O O . GLN A 1 184 ? -0.045 -1.812 5.024 1.00 61.47 184 GLN A O 1
ATOM 1470 N N . PHE A 1 185 ? 0.600 -3.958 5.210 1.00 71.19 185 PHE A N 1
ATOM 1471 C CA . PHE A 1 185 ? -0.545 -4.325 6.004 1.00 71.19 185 PHE A CA 1
ATOM 1472 C C . PHE A 1 185 ? -0.352 -3.842 7.430 1.00 71.19 185 PHE A C 1
ATOM 1474 O O . PHE A 1 185 ? 0.589 -4.209 8.135 1.00 71.19 185 PHE A O 1
ATOM 1481 N N . HIS A 1 186 ? -1.279 -2.989 7.858 1.00 81.75 186 HIS A N 1
ATOM 1482 C CA . HIS A 1 186 ? -1.337 -2.535 9.235 1.00 81.75 186 HIS A CA 1
ATOM 1483 C C . HIS A 1 186 ? -1.859 -3.681 10.105 1.00 81.75 186 HIS A C 1
ATOM 1485 O O . HIS A 1 186 ? -3.071 -3.924 10.199 1.00 81.75 186 HIS A O 1
ATOM 1491 N N . TYR A 1 187 ? -0.938 -4.413 10.734 1.00 86.25 187 TYR A N 1
ATOM 1492 C CA . TYR A 1 187 ? -1.282 -5.421 11.733 1.00 86.25 187 TYR A CA 1
ATOM 1493 C C . TYR A 1 187 ? -1.335 -4.801 13.118 1.00 86.25 187 TYR A C 1
ATOM 1495 O O . TYR A 1 187 ? -0.312 -4.439 13.690 1.00 86.25 187 TYR A O 1
ATOM 1503 N N . PHE A 1 188 ? -2.519 -4.838 13.714 1.00 90.75 188 PHE A N 1
ATOM 1504 C CA . PHE A 1 188 ? -2.707 -4.446 15.102 1.00 90.75 188 PHE A CA 1
ATOM 1505 C C . PHE A 1 188 ? -2.123 -5.511 16.035 1.00 90.75 188 PHE A C 1
ATOM 1507 O O . PHE A 1 188 ? -2.699 -6.586 16.219 1.00 90.75 188 PHE A O 1
ATOM 1514 N N . ASN A 1 189 ? -0.976 -5.229 16.649 1.00 90.25 189 ASN A N 1
ATOM 1515 C CA . ASN A 1 189 ? -0.353 -6.115 17.635 1.00 90.25 189 ASN A CA 1
ATOM 1516 C C . ASN A 1 189 ? -0.386 -5.496 19.034 1.00 90.25 189 ASN A C 1
ATOM 1518 O O . ASN A 1 189 ? 0.638 -5.039 19.543 1.00 90.25 189 ASN A O 1
ATOM 1522 N N . ARG A 1 190 ? -1.576 -5.503 19.651 1.00 92.88 190 ARG A N 1
ATOM 1523 C CA . ARG A 1 190 ? -1.846 -4.840 20.941 1.00 92.88 190 ARG A CA 1
ATOM 1524 C C . ARG A 1 190 ? -1.415 -3.377 20.928 1.00 92.88 190 ARG A C 1
ATOM 1526 O O . ARG A 1 190 ? -0.717 -2.909 21.827 1.00 92.88 190 ARG A O 1
ATOM 1533 N N . GLU A 1 191 ? -1.818 -2.683 19.879 1.00 93.69 191 GLU A N 1
ATOM 1534 C CA . GLU A 1 191 ? -1.570 -1.258 19.759 1.00 93.69 191 GLU A CA 1
ATOM 1535 C C . GLU A 1 191 ? -2.375 -0.491 20.796 1.00 93.69 191 GLU A C 1
ATOM 1537 O O . GLU A 1 191 ? -3.478 -0.891 21.180 1.00 93.69 191 GLU A O 1
ATOM 1542 N N . VAL A 1 192 ? -1.803 0.624 21.238 1.00 95.38 192 VAL A N 1
ATOM 1543 C CA . VAL A 1 192 ? -2.422 1.520 22.207 1.00 95.38 192 VAL A CA 1
ATOM 1544 C C . VAL A 1 192 ? -2.614 2.864 21.532 1.00 95.38 192 VAL A C 1
ATOM 1546 O O . VAL A 1 192 ? -1.659 3.587 21.257 1.00 95.38 192 VAL A O 1
ATOM 1549 N N . TRP A 1 193 ? -3.865 3.178 21.244 1.00 94.81 193 TRP A N 1
ATOM 1550 C CA . TRP A 1 193 ? -4.289 4.438 20.661 1.00 94.81 193 TRP A CA 1
ATOM 1551 C C . TRP A 1 193 ? -4.814 5.353 21.764 1.00 94.81 193 TRP A C 1
ATOM 1553 O O . TRP A 1 193 ? -5.386 4.899 22.757 1.00 94.81 193 TRP A O 1
ATOM 1563 N N . SER A 1 194 ? -4.655 6.665 21.598 1.00 91.94 194 SER A N 1
ATOM 1564 C CA . SER A 1 194 ? -5.267 7.618 22.533 1.00 91.94 194 SER A CA 1
ATOM 1565 C C . SER A 1 194 ? -6.687 7.957 22.091 1.00 91.94 194 SER A C 1
ATOM 1567 O O . SER A 1 194 ? -6.935 8.261 20.922 1.00 91.94 194 SER A O 1
ATOM 1569 N N . PHE A 1 195 ? -7.620 7.954 23.039 1.00 87.06 195 PHE A N 1
ATOM 1570 C CA . PHE A 1 195 ? -9.008 8.344 22.826 1.00 87.06 195 PHE A CA 1
ATOM 1571 C C . PHE A 1 195 ? -9.318 9.655 23.547 1.00 87.06 195 PHE A C 1
ATOM 1573 O O . PHE A 1 195 ? -9.097 9.819 24.748 1.00 87.06 195 PHE A O 1
ATOM 1580 N N . ILE A 1 196 ? -9.891 10.590 22.794 1.00 85.94 196 ILE A N 1
ATOM 1581 C CA . ILE A 1 196 ? -10.566 11.775 23.322 1.00 85.94 196 ILE A CA 1
ATOM 1582 C C . ILE A 1 196 ? -11.980 11.734 22.740 1.00 85.94 196 ILE A C 1
ATOM 1584 O O . ILE A 1 196 ? -12.109 11.421 21.562 1.00 85.94 196 ILE A O 1
ATOM 1588 N N . PRO A 1 197 ? -13.045 12.060 23.491 1.00 81.94 197 PRO A N 1
ATOM 1589 C CA . PRO A 1 197 ? -14.409 12.131 22.970 1.00 81.94 197 PRO A CA 1
ATOM 1590 C C . PRO A 1 197 ? -14.516 12.658 21.525 1.00 81.94 197 PRO A C 1
ATOM 1592 O O . PRO A 1 197 ? -14.195 13.813 21.241 1.00 81.94 197 PRO A O 1
ATOM 1595 N N . GLY A 1 198 ? -14.947 11.782 20.608 1.00 83.75 198 GLY A N 1
ATOM 1596 C CA . GLY A 1 198 ? -15.099 12.076 19.177 1.00 83.75 198 GLY A CA 1
ATOM 1597 C C . GLY A 1 198 ? -13.832 11.967 18.312 1.00 83.75 198 GLY A C 1
ATOM 1598 O O . GLY A 1 198 ? -13.904 12.268 17.119 1.00 83.75 198 GLY A O 1
ATOM 1599 N N . LYS A 1 199 ? -12.686 11.556 18.871 1.00 89.62 199 LYS A N 1
ATOM 1600 C CA . LYS A 1 199 ? -11.402 11.441 18.166 1.00 89.62 199 LYS A CA 1
ATOM 1601 C C . LYS A 1 199 ? -10.587 10.224 18.593 1.00 89.62 199 LYS A C 1
ATOM 1603 O O . LYS A 1 199 ? -10.475 9.934 19.784 1.00 89.62 199 LYS A O 1
ATOM 1608 N N . LEU A 1 200 ? -9.936 9.597 17.621 1.00 91.06 200 LEU A N 1
ATOM 1609 C CA . LEU A 1 200 ? -8.902 8.590 17.855 1.00 91.06 200 LEU A CA 1
ATOM 1610 C C . LEU A 1 200 ? -7.554 9.100 17.360 1.00 91.06 200 LEU A C 1
ATOM 1612 O O . LEU A 1 200 ? -7.490 9.799 16.348 1.00 91.06 200 LEU A O 1
ATOM 1616 N N . TYR A 1 201 ? -6.497 8.746 18.078 1.00 90.81 201 TYR A N 1
ATOM 1617 C CA . TYR A 1 201 ? -5.127 9.093 17.735 1.00 90.81 201 TYR A CA 1
ATOM 1618 C C . TYR A 1 201 ? -4.302 7.819 17.619 1.00 90.81 201 TYR A C 1
ATOM 1620 O O . TYR A 1 201 ? -4.053 7.147 18.622 1.00 90.81 201 TYR A O 1
ATOM 1628 N N . ASP A 1 202 ? -3.896 7.544 16.388 1.00 89.12 202 ASP A N 1
ATOM 1629 C CA . ASP A 1 202 ? -2.897 6.545 16.037 1.00 89.12 202 ASP A CA 1
ATOM 1630 C C . ASP A 1 202 ? -1.513 7.012 16.548 1.00 89.12 202 ASP A C 1
ATOM 1632 O O . ASP A 1 202 ? -1.157 8.178 16.315 1.00 89.12 202 ASP A O 1
ATOM 1636 N N . PRO A 1 203 ? -0.758 6.172 17.286 1.00 83.88 203 PRO A N 1
ATOM 1637 C CA . PRO A 1 203 ? 0.571 6.517 17.792 1.00 83.88 203 PRO A CA 1
ATOM 1638 C C . PRO A 1 203 ? 1.612 6.768 16.689 1.00 83.88 203 PRO A C 1
ATOM 1640 O O . PRO A 1 203 ? 2.559 7.529 16.915 1.00 83.88 203 PRO A O 1
ATOM 1643 N N . ASP A 1 204 ? 1.442 6.169 15.509 1.00 80.25 204 ASP A N 1
ATOM 1644 C CA . ASP A 1 204 ? 2.424 6.240 14.423 1.00 80.25 204 ASP A CA 1
ATOM 1645 C C . ASP A 1 204 ? 2.181 7.429 13.478 1.00 80.25 204 ASP A C 1
ATOM 1647 O O . ASP A 1 204 ? 3.093 7.864 12.771 1.00 80.25 204 ASP A O 1
ATOM 1651 N N . ASP A 1 205 ? 0.986 8.032 13.514 1.00 68.38 205 ASP A N 1
ATOM 1652 C CA . ASP A 1 205 ? 0.598 9.156 12.652 1.00 68.38 205 ASP A CA 1
ATOM 1653 C C . ASP A 1 205 ? 0.149 10.396 13.442 1.00 68.38 205 ASP A C 1
ATOM 1655 O O . ASP A 1 205 ? -0.929 10.964 13.248 1.00 68.38 205 ASP A O 1
ATOM 1659 N N . HIS A 1 206 ? 1.000 10.861 14.357 1.00 49.56 206 HIS A N 1
ATOM 1660 C CA . HIS A 1 206 ? 0.811 12.129 15.063 1.00 49.56 206 HIS A CA 1
ATOM 1661 C C . HIS A 1 206 ? 1.154 13.320 14.143 1.00 49.56 206 HIS A C 1
ATOM 1663 O O . HIS A 1 206 ? 2.266 13.852 14.187 1.00 49.56 206 HIS A O 1
ATOM 1669 N N . PRO A 1 207 ? 0.196 13.802 13.330 1.00 56.09 207 PRO A N 1
ATOM 1670 C CA . PRO A 1 207 ? -0.877 14.596 13.928 1.00 56.09 207 PRO A CA 1
ATOM 1671 C C . PRO A 1 207 ? -2.298 14.259 13.448 1.00 56.09 207 PRO A C 1
ATOM 1673 O O . PRO A 1 207 ? -3.228 15.019 13.751 1.00 56.09 207 PRO A O 1
ATOM 1676 N N . THR A 1 208 ? -2.504 13.180 12.699 1.00 65.31 208 THR A N 1
ATOM 1677 C CA . THR A 1 208 ? -3.811 12.901 12.106 1.00 65.31 208 THR A CA 1
ATOM 1678 C C . THR A 1 208 ? -4.723 12.191 13.091 1.00 65.31 208 THR A C 1
ATOM 1680 O 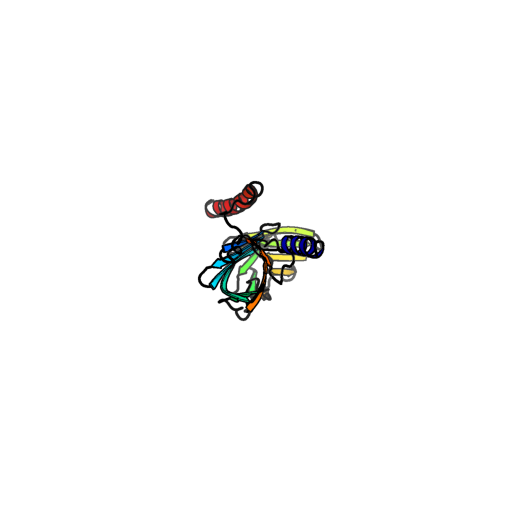O . THR A 1 208 ? -4.658 10.988 13.307 1.00 65.31 208 THR A O 1
ATOM 1683 N N . ALA A 1 209 ? -5.630 12.962 13.682 1.00 72.44 209 ALA A N 1
ATOM 1684 C CA . ALA A 1 209 ? -6.755 12.384 14.396 1.00 72.44 209 ALA A CA 1
ATOM 1685 C C . ALA A 1 209 ? -7.742 11.763 13.399 1.00 72.44 209 ALA A C 1
ATOM 1687 O O . ALA A 1 209 ? -8.092 12.399 12.398 1.00 72.44 209 ALA A O 1
ATOM 1688 N N . PHE A 1 210 ? -8.262 10.583 13.722 1.00 80.31 210 PHE A N 1
ATOM 1689 C CA . PHE A 1 210 ? -9.491 10.099 13.114 1.00 80.31 210 PHE A CA 1
ATOM 1690 C C . PHE A 1 210 ? -10.673 10.791 13.791 1.00 80.31 210 PHE A C 1
ATOM 1692 O O . PHE A 1 210 ? -10.722 10.898 15.019 1.00 80.31 210 PHE A O 1
ATOM 1699 N N . TRP A 1 211 ? -11.638 11.251 13.002 1.00 78.12 211 TRP A N 1
ATOM 1700 C CA . TRP A 1 211 ? -12.793 12.004 13.489 1.00 78.12 211 TRP A CA 1
ATOM 1701 C C . TRP A 1 211 ? -14.040 11.135 13.467 1.00 78.12 211 TRP A C 1
ATOM 1703 O O . TRP A 1 211 ? -14.280 10.447 12.476 1.00 78.12 211 TRP A O 1
ATOM 1713 N N . TYR A 1 212 ? -14.830 11.188 14.542 1.00 77.12 212 TYR A N 1
ATOM 1714 C CA . TYR A 1 212 ? -16.113 10.494 14.624 1.00 77.12 212 TYR A CA 1
ATOM 1715 C C . TYR A 1 212 ? -17.068 10.979 13.529 1.00 77.12 212 TYR A C 1
ATOM 1717 O O . TYR A 1 212 ? -17.356 12.177 13.433 1.00 77.12 212 TYR A O 1
ATOM 1725 N N . ASP A 1 213 ? -17.569 10.048 12.726 1.00 76.88 213 ASP A N 1
ATOM 1726 C CA . ASP A 1 213 ? -18.544 10.299 11.671 1.00 76.88 213 ASP A CA 1
ATOM 1727 C C . ASP A 1 213 ? -19.923 9.798 12.117 1.00 76.88 213 ASP A C 1
ATOM 1729 O O . ASP A 1 213 ? -20.247 8.616 12.010 1.00 76.88 213 ASP A O 1
ATOM 1733 N N . ALA A 1 214 ? -20.726 10.711 12.667 1.00 54.12 214 ALA A N 1
ATOM 1734 C CA . ALA A 1 214 ? -22.050 10.398 13.199 1.00 54.12 214 ALA A CA 1
ATOM 1735 C C . ALA A 1 214 ? -23.125 10.196 12.111 1.00 54.12 214 ALA A C 1
ATOM 1737 O O . ALA A 1 214 ? -24.160 9.610 12.411 1.00 54.12 214 ALA A O 1
ATOM 1738 N N . ASP A 1 215 ? -22.923 10.701 10.882 1.00 52.91 215 ASP A N 1
ATOM 1739 C CA . ASP A 1 215 ? -24.046 11.003 9.972 1.00 52.91 215 ASP A CA 1
ATOM 1740 C C . ASP A 1 215 ? -23.747 10.936 8.453 1.00 52.91 215 ASP A C 1
ATOM 1742 O O . ASP A 1 215 ? -24.567 11.417 7.662 1.00 52.91 215 ASP A O 1
ATOM 1746 N N . LYS A 1 216 ? -22.620 10.386 7.964 1.00 46.00 216 LYS A N 1
ATOM 1747 C CA . LYS A 1 216 ? -22.323 10.443 6.512 1.00 46.00 216 LYS A CA 1
ATOM 1748 C C . LYS A 1 216 ? -21.859 9.127 5.871 1.00 46.00 216 LYS A C 1
ATOM 1750 O O . LYS A 1 216 ? -20.691 8.763 5.958 1.00 46.00 216 LYS A O 1
ATOM 1755 N N . PRO A 1 217 ? -22.696 8.473 5.039 1.00 38.25 217 PRO A N 1
ATOM 1756 C CA . PRO A 1 217 ? -22.170 7.707 3.917 1.00 38.25 217 PRO A CA 1
ATOM 1757 C C . PRO A 1 217 ? -21.571 8.706 2.912 1.00 38.25 217 PRO A C 1
ATOM 1759 O O . PRO A 1 217 ? -22.299 9.462 2.277 1.00 38.25 217 PRO A O 1
ATOM 1762 N N . TYR A 1 218 ? -20.241 8.755 2.844 1.00 43.09 218 TYR A N 1
ATOM 1763 C CA . TYR A 1 218 ? -19.405 9.370 1.804 1.00 43.09 218 TYR A CA 1
ATOM 1764 C C . TYR A 1 218 ? -20.081 10.395 0.873 1.00 43.09 218 TYR A C 1
ATOM 1766 O O . TYR A 1 218 ? -20.630 10.052 -0.173 1.00 43.09 218 TYR A O 1
ATOM 1774 N N . TYR A 1 219 ? -19.860 11.676 1.155 1.00 36.75 219 TYR A N 1
ATOM 1775 C CA . TYR A 1 219 ? -19.589 12.628 0.083 1.00 36.75 219 TYR A CA 1
ATOM 1776 C C . TYR A 1 219 ? -18.152 13.097 0.282 1.00 36.75 219 TYR A C 1
ATOM 1778 O O . TYR A 1 219 ? -17.870 13.919 1.154 1.00 36.75 219 TYR A O 1
ATOM 1786 N N . LEU A 1 220 ? -17.235 12.566 -0.539 1.00 43.47 220 LEU A N 1
ATOM 1787 C CA . LEU A 1 220 ? -16.076 13.342 -0.989 1.00 43.47 220 LEU A CA 1
ATOM 1788 C C . LEU A 1 220 ? -16.581 14.774 -1.203 1.00 43.47 220 LEU A C 1
ATOM 1790 O O . LEU A 1 220 ? -17.600 14.935 -1.880 1.00 43.47 220 LEU A O 1
ATOM 1794 N N . LYS A 1 221 ? -15.934 15.791 -0.609 1.00 40.66 221 LYS A N 1
ATOM 1795 C CA . LYS A 1 221 ? -16.216 17.199 -0.948 1.00 40.66 221 LYS A CA 1
ATOM 1796 C C . LYS A 1 221 ? -16.442 17.264 -2.459 1.00 40.66 221 LYS A C 1
ATOM 1798 O O . LYS A 1 221 ? -15.595 16.764 -3.197 1.00 40.66 221 LYS A O 1
ATOM 1803 N N . GLU A 1 222 ? -17.578 17.803 -2.904 1.00 42.50 222 GLU A N 1
ATOM 1804 C CA . GLU A 1 222 ? -18.035 17.738 -4.306 1.00 42.50 222 GLU A CA 1
ATOM 1805 C C . GLU A 1 222 ? -16.992 18.244 -5.323 1.00 42.50 222 GLU A C 1
AT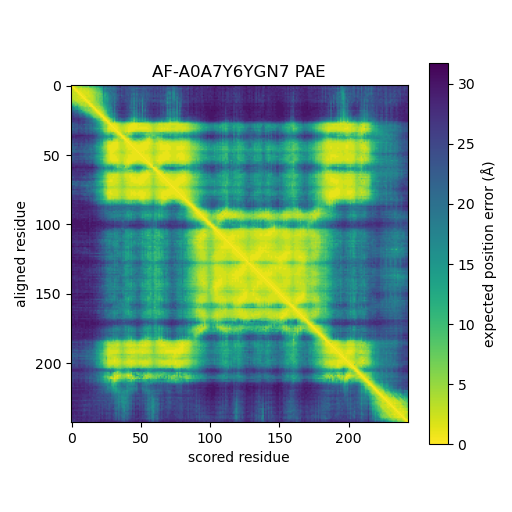OM 1807 O O . GLU A 1 222 ? -17.067 17.919 -6.503 1.00 42.50 222 GLU A O 1
ATOM 1812 N N . GLU A 1 223 ? -15.959 18.951 -4.867 1.00 41.34 223 GLU A N 1
ATOM 1813 C CA . GLU A 1 223 ? -14.811 19.390 -5.662 1.00 41.34 223 GLU A CA 1
ATOM 1814 C C . GLU A 1 223 ? -13.811 18.267 -6.034 1.00 41.34 223 GLU A C 1
ATOM 1816 O O . GLU A 1 223 ? -13.090 18.412 -7.017 1.00 41.34 223 GLU A O 1
ATOM 1821 N N . LEU A 1 224 ? -13.779 17.128 -5.323 1.00 41.16 224 LEU A N 1
ATOM 1822 C CA . LEU A 1 224 ? -12.878 15.984 -5.593 1.00 41.16 224 LEU A CA 1
ATOM 1823 C C . LEU A 1 224 ? -13.577 14.781 -6.255 1.00 41.16 224 LEU A C 1
ATOM 1825 O O . LEU A 1 224 ? -12.918 13.908 -6.827 1.00 41.16 224 LEU A O 1
ATOM 1829 N N . VAL A 1 225 ? -14.915 14.749 -6.235 1.00 42.25 225 VAL A N 1
ATOM 1830 C CA . VAL A 1 225 ? -15.743 13.706 -6.872 1.00 42.25 225 VAL A CA 1
ATOM 1831 C C . VAL A 1 225 ? -15.462 13.540 -8.375 1.00 42.25 225 VAL A C 1
ATOM 1833 O O . VAL A 1 225 ? -15.439 12.391 -8.828 1.00 42.25 225 VAL A O 1
ATOM 1836 N N . PRO A 1 226 ? -15.208 14.602 -9.171 1.00 4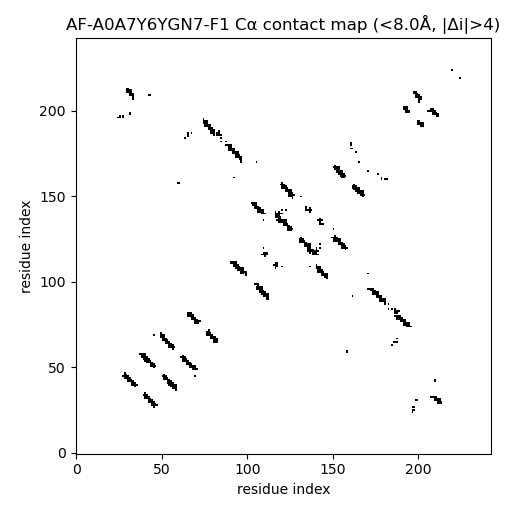2.88 226 PRO A N 1
ATOM 1837 C CA . PRO A 1 226 ? -14.912 14.438 -10.591 1.00 42.88 226 PRO A CA 1
ATOM 1838 C C . PRO A 1 226 ? -13.612 13.666 -10.829 1.00 42.88 226 PRO A C 1
ATOM 1840 O O . PRO A 1 226 ? -13.551 12.868 -11.756 1.00 42.88 226 PRO A O 1
ATOM 1843 N N . PHE A 1 227 ? -12.602 13.851 -9.973 1.00 41.38 227 PHE A N 1
ATOM 1844 C CA . PHE A 1 227 ? -11.279 13.250 -10.150 1.00 41.38 227 PHE A CA 1
ATOM 1845 C C . PHE A 1 227 ? -11.283 11.757 -9.798 1.00 41.38 227 PHE A C 1
ATOM 1847 O O . PHE A 1 227 ? -10.839 10.933 -10.591 1.00 41.38 227 PHE A O 1
ATOM 1854 N N . VAL A 1 228 ? -11.884 11.377 -8.666 1.00 41.59 228 VAL A N 1
ATOM 1855 C CA . VAL A 1 228 ? -11.977 9.961 -8.258 1.00 41.59 228 VAL A CA 1
ATOM 1856 C C . VAL A 1 228 ? -12.936 9.179 -9.168 1.00 41.59 228 VAL A C 1
ATOM 1858 O O . VAL A 1 228 ? -12.613 8.069 -9.593 1.00 41.59 228 VAL A O 1
ATOM 1861 N N . ARG A 1 229 ? -14.078 9.768 -9.573 1.00 42.62 229 ARG A N 1
ATOM 1862 C CA . ARG A 1 229 ? -14.963 9.141 -10.575 1.00 42.62 229 ARG A CA 1
ATOM 1863 C C . ARG A 1 229 ? -14.308 9.029 -11.949 1.00 42.62 229 ARG A C 1
ATOM 1865 O O . ARG A 1 229 ? -14.651 8.101 -12.674 1.00 42.62 229 ARG A O 1
ATOM 1872 N N . PHE A 1 230 ? -13.398 9.927 -12.323 1.00 45.59 230 PHE A N 1
ATOM 1873 C CA . PHE A 1 230 ? -12.669 9.834 -13.590 1.00 45.59 230 PHE A CA 1
ATOM 1874 C C . PHE A 1 230 ? -11.767 8.590 -13.629 1.00 45.59 230 PHE A C 1
ATOM 1876 O O . PHE A 1 230 ? -11.855 7.819 -14.582 1.00 45.59 230 PHE A O 1
ATOM 1883 N N . PHE A 1 231 ? -11.001 8.312 -12.568 1.00 44.34 231 PHE A N 1
ATOM 1884 C CA . PHE A 1 231 ? -10.161 7.106 -12.502 1.00 44.34 231 PHE A CA 1
ATOM 1885 C C . PHE A 1 231 ? -10.972 5.811 -12.356 1.00 44.34 231 PHE A C 1
ATOM 1887 O O . PHE A 1 231 ? -10.680 4.821 -13.029 1.00 44.34 231 PHE A O 1
ATOM 1894 N N . HIS A 1 232 ? -12.042 5.822 -11.557 1.00 39.88 232 HIS A N 1
ATOM 1895 C CA . HIS A 1 232 ? -12.899 4.642 -11.397 1.00 39.88 232 HIS A CA 1
ATOM 1896 C C . HIS A 1 232 ? -13.676 4.311 -12.689 1.00 39.88 232 HIS A C 1
ATOM 1898 O O . HIS A 1 232 ? -13.773 3.146 -13.079 1.00 39.88 232 HIS A O 1
ATOM 1904 N N . ASN A 1 233 ? -14.168 5.327 -13.415 1.00 40.31 233 ASN A N 1
ATOM 1905 C CA . ASN A 1 233 ? -14.849 5.127 -14.699 1.00 40.31 233 ASN A CA 1
ATOM 1906 C C . ASN A 1 233 ? -13.886 4.826 -15.855 1.00 40.31 233 ASN A C 1
ATOM 1908 O O . ASN A 1 233 ? -14.295 4.105 -16.761 1.00 40.31 233 ASN A O 1
ATOM 1912 N N . MET A 1 234 ? -12.633 5.304 -15.835 1.00 43.88 234 MET A N 1
ATOM 1913 C CA . MET A 1 234 ? -11.612 4.863 -16.800 1.00 43.88 234 MET A CA 1
ATOM 1914 C C . MET A 1 234 ? -11.342 3.366 -16.662 1.00 43.88 234 MET A C 1
ATOM 1916 O O . MET A 1 234 ? -11.401 2.654 -17.658 1.00 43.88 234 MET A O 1
ATOM 1920 N N . ASN A 1 235 ? -11.135 2.864 -15.441 1.00 37.75 235 ASN A N 1
ATOM 1921 C CA . ASN A 1 235 ? -10.925 1.430 -15.218 1.00 37.75 235 ASN A CA 1
ATOM 1922 C C . ASN A 1 235 ? -12.147 0.588 -15.623 1.00 37.75 235 ASN A C 1
ATOM 1924 O O . ASN A 1 235 ? -11.993 -0.514 -16.150 1.00 37.75 235 ASN A O 1
ATOM 1928 N N . TYR A 1 236 ? -13.364 1.109 -15.442 1.00 41.03 236 TYR A N 1
ATOM 1929 C CA . TYR A 1 236 ? -14.582 0.439 -15.899 1.00 41.03 236 TYR A CA 1
ATOM 1930 C C . TYR A 1 236 ? -14.732 0.446 -17.431 1.00 41.03 236 TYR A C 1
ATOM 1932 O O . TYR A 1 236 ? -15.048 -0.595 -18.008 1.00 41.03 236 TYR A O 1
ATOM 1940 N N . TRP A 1 237 ? -14.477 1.580 -18.096 1.00 36.62 237 TRP A N 1
ATOM 1941 C CA . TRP A 1 237 ? -14.545 1.696 -19.559 1.00 36.62 237 TRP A CA 1
ATOM 1942 C C . TRP A 1 237 ? -13.473 0.857 -20.252 1.00 36.62 237 TRP A C 1
ATOM 1944 O O . TRP A 1 237 ? -13.803 0.130 -21.182 1.00 36.62 237 TRP A O 1
ATOM 1954 N N . ILE A 1 238 ? -12.236 0.874 -19.753 1.00 47.50 238 ILE A N 1
ATOM 1955 C CA . ILE A 1 238 ? -11.117 0.094 -20.303 1.00 47.50 238 ILE A CA 1
ATOM 1956 C C . ILE A 1 238 ? -11.381 -1.418 -20.183 1.00 47.50 238 ILE A C 1
ATOM 1958 O O . ILE A 1 238 ? -11.065 -2.166 -21.101 1.00 47.50 238 ILE A O 1
ATOM 1962 N N . ARG A 1 239 ? -12.043 -1.881 -19.111 1.00 38.94 239 ARG A N 1
ATOM 1963 C CA . ARG A 1 239 ? -12.436 -3.298 -18.957 1.00 38.94 239 ARG A CA 1
ATOM 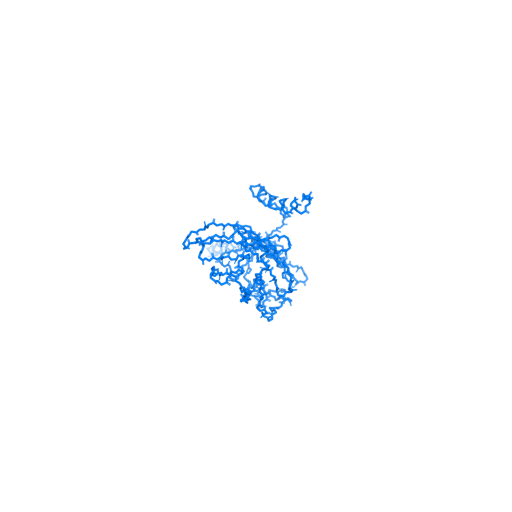1964 C C . ARG A 1 239 ? -13.569 -3.752 -19.887 1.00 38.94 239 ARG A C 1
ATOM 1966 O O . ARG A 1 239 ? -13.747 -4.954 -20.061 1.00 38.94 239 ARG A O 1
ATOM 1973 N N . HIS A 1 240 ? -14.353 -2.832 -20.454 1.00 41.97 240 HIS A N 1
ATOM 1974 C CA . HIS A 1 240 ? -15.566 -3.172 -21.217 1.00 41.97 240 HIS A CA 1
ATOM 1975 C C . HIS A 1 240 ? -15.565 -2.671 -22.667 1.00 41.97 240 HIS A C 1
ATOM 1977 O O . HIS A 1 240 ? -16.426 -3.078 -23.450 1.00 41.97 240 HIS A O 1
ATOM 1983 N N . SER A 1 241 ? -14.593 -1.854 -23.071 1.00 34.56 241 SER A N 1
ATOM 1984 C CA . SER A 1 241 ? -14.336 -1.557 -24.476 1.00 34.56 241 SER A CA 1
ATOM 1985 C C . SER A 1 241 ? -13.516 -2.690 -25.095 1.00 34.56 241 SER A C 1
ATOM 1987 O O . SER A 1 241 ? -12.291 -2.660 -25.074 1.00 34.56 241 SER A O 1
ATOM 1989 N N . ARG A 1 242 ? -14.199 -3.701 -25.643 1.00 40.69 242 ARG A N 1
ATOM 1990 C CA . ARG A 1 242 ? -13.588 -4.620 -26.613 1.00 40.69 242 ARG A CA 1
ATOM 1991 C C . ARG A 1 242 ? -13.338 -3.844 -27.907 1.00 40.69 242 ARG A C 1
ATOM 1993 O O . ARG A 1 242 ? -14.275 -3.651 -28.682 1.00 40.69 242 ARG A O 1
ATOM 2000 N N . PHE A 1 243 ? -12.108 -3.389 -28.095 1.00 41.56 243 PHE A N 1
ATOM 2001 C CA . PHE A 1 243 ? -11.542 -3.102 -29.409 1.00 41.56 243 PHE A CA 1
ATOM 2002 C C . PHE A 1 243 ? -10.451 -4.124 -29.688 1.00 41.56 243 PHE A C 1
ATOM 2004 O O . PHE A 1 243 ? -9.740 -4.475 -28.721 1.00 41.56 243 PHE A O 1
#

Solvent-accessible surface area (backbone atoms only — not comparable to full-atom values): 13960 Å² total; per-residue (Å²): 123,78,66,62,63,56,56,57,53,59,57,56,65,71,62,62,74,73,72,72,70,76,68,63,74,56,66,78,56,44,40,25,42,35,78,54,83,83,62,30,40,36,35,42,33,36,45,91,85,39,33,36,42,35,37,43,27,65,48,94,45,81,70,42,76,41,45,30,38,47,52,75,61,94,53,35,36,37,33,36,34,74,58,68,84,66,83,81,71,51,50,32,32,38,38,37,50,49,87,56,96,46,94,60,40,48,34,36,38,34,26,42,76,84,70,47,55,42,50,65,29,33,33,37,36,23,36,88,98,41,81,75,46,77,45,51,17,40,87,77,4,45,28,73,43,72,63,56,90,76,46,49,31,36,39,39,37,37,79,96,75,44,72,45,80,44,49,56,93,55,66,87,48,71,43,76,48,72,34,80,68,76,77,79,71,77,58,38,75,67,38,68,27,46,48,49,85,55,35,40,33,53,77,90,46,82,84,58,54,23,37,58,54,92,83,70,89,80,73,64,62,78,88,50,44,65,60,56,50,48,58,56,48,46,59,51,46,64,76,66,59,88,124

Nearest PDB structures (foldseek):
  3wje-assembly1_A  TM=3.015E-01  e=2.222E+00  Arabidopsis thaliana
  2a13-assembly1_A  TM=3.018E-01  e=5.040E+00  Arabidopsis thaliana
  3wjc-assembly1_B  TM=2.158E-01  e=2.005E+00  Arabidopsis thaliana
  4ymy-assembly1_A-2  TM=2.994E-01  e=5.876E+00  Arabidopsis thaliana
  3wjd-assembly1_A-2  TM=2.527E-01  e=6.510E+00  Arabidopsis thaliana